Protein 8JZC (pdb70)

B-factor: mean 70.46, std 18.41, range [37.05, 133.83]

Solvent-accessible surface area: 8791 Å² total; per-residue (Å²): 1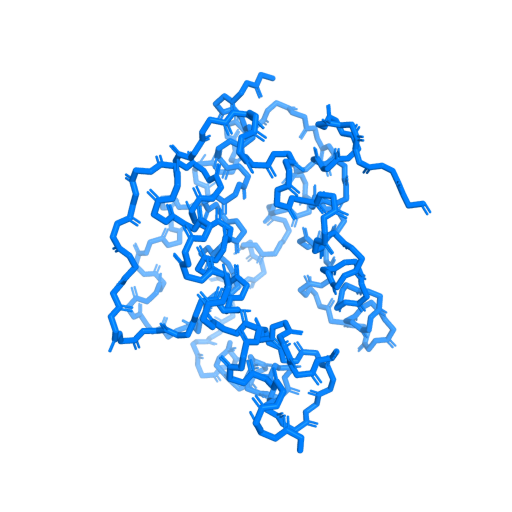00,67,125,31,35,78,30,4,5,81,7,0,10,40,0,0,33,96,0,50,137,142,20,28,128,50,9,83,106,10,24,93,36,0,111,74,6,122,47,103,71,6,60,43,19,0,28,41,3,0,72,83,18,52,151,23,50,32,158,68,19,46,116,89,19,84,70,24,11,29,147,77,96,55,10,13,4,28,2,9,101,99,169,136,181,74,56,29,110,60,33,110,55,1,75,59,72,5,88,69,19,60,63,98,25,62,106,157,44,75,13,0,38,0,6,49,0,0,69,18,4,5,122,15,76,68,75,60,3,41,53,0,0,73,78,15,5,50,56,1,29,75,12,5,91,106,0,64,94,77,66,16,50,9,10,58,0,3,83,0,0,48,50,3,0,63,113,36,64,18,85,139

Secondary structure (DSSP, 8-state):
-HHHHHHHHHHHHHHTS---HHHHTTHHHHHHHHHT---HHHHHHHHHHHHHHHTS-HHHHHHHHHHHS-TTSTT-SBGGG--HHHHHHHHHHHHHHHHHTT----TTS-TTBHHHHHHHHHHS-HHHHHHHHHHHHHHHHHHHHHHHHTT-TTHHHHHHHHHHHHHHT---

Sequence (172 aa):
NSEQQQTVFLCVSYLLSYPDEQWAESLPDCLDAIRSLDDETVRAPLLAVAEQLAITPARERMEQYVETFDFGKKTNLYLTYMEQRERGIELVALKARYEAAGFAVSDHELPDYLPLMLEWMAYADQEHTTALLADYAGHIREIGDRLAAAGSPYAQLFDALNHTFTQLGVTP

Foldseek 3Di:
DLLLLLLLLLL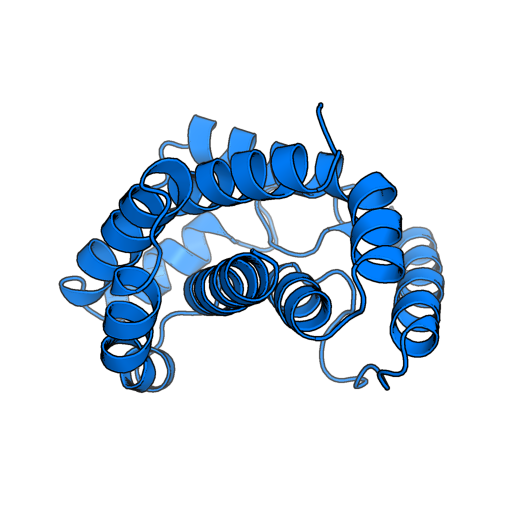LLLLLDQQAPVSVVCLVVSLVSLVPRDDCQQSVLSNVSSVVVNPDDRVVSNVVSCVLQPPPDLLNQQLLVCVVVVSVVVQVVLQVLLVVQPDHDDPPDGSRRNSNLSNSLSVGDLVSNLVVCLVCVVSLVVSLVVCVVVVHSSSSSSSSVQVSNVVSPHHD

Radius of gyration: 15.45 Å; Cα contacts (8 Å, |Δi|>4): 183; chains: 1; bounding box: 39×34×42 Å

Organism: Geobacillus stearothermophilus (NCBI:txid1422)

InterPro domains:
  IPR003765 Nitrate reductase chaperone, NarJ [PTHR43680] (1-171)
  IPR003765 Nitrate reductase chaperone, NarJ [TIGR00684] (14-165)
  IPR020945 DMSO/Nitrate reductase chaperone [PF02613] (40-162)
  IPR036411 TorD-like superfamily [SSF89155] (8-168)

Nearest PDB structures (foldseek):
  8jzc-assembly1_A  TM=1.006E+00  e=1.598E-25  Geobacillus stearothermophilus ATCC 7953
  8jzd-assembly2_C  TM=9.060E-01  e=3.626E-08  Escherichia coli K-12
  7vti-assembly1_A  TM=1.408E-01  e=5.976E+00  Planctomycetota bacterium

Structure (mmCIF, N/CA/C/O backbone):
data_8JZC
#
_entry.id   8JZC
#
_cell.length_a   78.514
_cell.length_b   78.514
_cell.length_c   88.055
_cell.angle_alpha   90.000
_cell.angle_beta   90.000
_cell.angle_gamma   120.000
#
_symmetry.space_group_name_H-M   'P 31 2 1'
#
loop_
_atom_site.group_PDB
_atom_site.id
_atom_site.type_symbol
_atom_site.label_atom_id
_atom_site.label_alt_id
_atom_site.label_comp_id
_atom_site.label_asym_id
_atom_site.label_entity_id
_atom_site.label_seq_id
_atom_site.pdbx_PDB_ins_code
_atom_site.Cartn_x
_atom_site.Cartn_y
_atom_site.Cartn_z
_atom_site.occupancy
_atom_site.B_iso_or_equiv
_atom_site.auth_seq_id
_atom_site.auth_comp_id
_atom_site.auth_asym_id
_atom_site.auth_atom_id
_atom_site.pdbx_PDB_model_num
ATOM 1 N N . ASN A 1 8 ? -4.28939 62.53865 107.30637 1.000 102.82792 2 ASN A N 1
ATOM 2 C CA . ASN A 1 8 ? -3.12310 61.70076 107.56199 1.000 102.72305 2 ASN A CA 1
ATOM 3 C C . ASN A 1 8 ? -2.79165 60.84241 106.34415 1.000 99.79105 2 ASN A C 1
ATOM 4 O O . ASN A 1 8 ? -3.58928 60.72826 105.41618 1.000 90.52136 2 ASN A O 1
ATOM 6 N N . SER A 1 9 ? -1.60150 60.23991 106.35812 1.000 101.88367 3 SER A N 1
ATOM 7 C CA . SER A 1 9 ? -1.21377 59.35400 105.26693 1.000 94.61018 3 SER A CA 1
ATOM 8 C C . SER A 1 9 ? -1.98845 58.04563 105.31217 1.000 88.39511 3 SER A C 1
ATOM 9 O O . SER A 1 9 ? -2.48956 57.58093 104.28233 1.000 87.73144 3 SER A O 1
ATOM 12 N N . GLU A 1 10 ? -2.09718 57.43254 106.49097 1.000 88.22538 4 GLU A N 1
ATOM 13 C CA . GLU A 1 10 ? -2.75320 56.13392 106.56324 1.000 83.58988 4 GLU A CA 1
ATOM 14 C C . GLU A 1 10 ? -4.22759 56.22784 106.19200 1.000 77.48859 4 GLU A C 1
ATOM 15 O O . GLU A 1 10 ? -4.79768 55.25054 105.69663 1.000 73.21857 4 GLU A O 1
ATOM 21 N N . GLN A 1 11 ? -4.85592 57.38786 106.39516 1.000 79.40243 5 GLN A N 1
ATOM 22 C CA . GLN A 1 11 ? -6.21210 57.57489 105.88955 1.000 77.27730 5 GLN A CA 1
ATOM 23 C C . GLN A 1 11 ? -6.23240 57.56519 104.36588 1.000 74.09774 5 GLN A C 1
ATOM 24 O O . GLN A 1 11 ? -7.14026 56.99249 103.75489 1.000 70.36042 5 GLN A O 1
ATOM 30 N N . GLN A 1 12 ? -5.23958 58.18527 103.73104 1.000 73.67857 6 GLN A N 1
ATOM 31 C CA . GLN A 1 12 ? -5.18129 58.14219 102.27541 1.000 70.85127 6 GLN A CA 1
ATOM 32 C C . GLN A 1 12 ? -4.95546 56.72036 101.77840 1.000 71.14431 6 GLN A C 1
ATOM 33 O O . GLN A 1 12 ? -5.63724 56.26998 100.85001 1.000 72.90702 6 GLN A O 1
ATOM 39 N N . GLN A 1 13 ? -4.03066 55.98564 102.40323 1.000 69.53458 7 GLN A N 1
ATOM 40 C CA . GLN A 1 13 ? -3.87596 54.57033 102.07916 1.000 66.21893 7 GLN A CA 1
ATOM 41 C C . GLN A 1 13 ? -5.21291 53.84450 102.14885 1.000 64.70329 7 GLN A C 1
ATOM 42 O O . GLN A 1 13 ? -5.55181 53.05748 101.25788 1.000 65.35162 7 GLN A O 1
ATOM 48 N N . THR A 1 14 ? -5.99980 54.12602 103.18612 1.000 64.54056 8 THR A N 1
ATOM 49 C CA . THR A 1 14 ? -7.30347 53.49134 103.33565 1.000 56.83524 8 THR A CA 1
ATOM 50 C C . THR A 1 14 ? -8.23051 53.84400 102.17968 1.000 56.25273 8 THR A C 1
ATOM 51 O O . THR A 1 14 ? -8.94027 52.97388 101.66331 1.000 55.64632 8 THR A O 1
ATOM 55 N N . VAL A 1 15 ? -8.24446 55.11245 101.76358 1.000 57.74172 9 VAL A N 1
ATOM 56 C CA . VAL A 1 15 ? -9.07111 55.50626 100.62486 1.000 55.24857 9 VAL A CA 1
ATOM 57 C C . VAL A 1 15 ? -8.65538 54.74619 99.37409 1.000 51.10125 9 VAL A C 1
ATOM 58 O O . VAL A 1 15 ? -9.49971 54.24290 98.62485 1.000 51.99633 9 VAL A O 1
ATOM 62 N N . PHE A 1 16 ? -7.34994 54.64060 99.13296 1.000 51.31490 10 PHE A N 1
ATOM 63 C CA . PHE A 1 16 ? -6.87516 53.96283 97.93149 1.000 49.75696 10 PHE A CA 1
ATOM 64 C C . PHE A 1 16 ? -7.26061 52.49111 97.93377 1.000 53.67684 10 PHE A C 1
ATOM 65 O O . PHE A 1 16 ? -7.73179 51.96807 96.91980 1.000 60.83011 10 PHE A O 1
ATOM 73 N N . LEU A 1 17 ? -7.07194 51.80805 99.06140 1.000 52.29643 11 LEU A N 1
ATOM 74 C CA . LEU A 1 17 ? -7.41264 50.39303 99.12822 1.000 49.53647 11 LEU A CA 1
ATOM 75 C C . LEU A 1 17 ? -8.90430 50.17493 98.92237 1.000 52.23790 11 LEU A C 1
ATOM 76 O O . LEU A 1 17 ? -9.31422 49.28078 98.17258 1.000 52.10179 11 LEU A O 1
ATOM 81 N N . CYS A 1 18 ? -9.73272 50.97988 99.58493 1.000 54.31671 12 CYS A N 1
ATOM 82 C CA . CYS A 1 18 ? -11.17260 50.75243 99.54180 1.000 50.89835 12 CYS A CA 1
ATOM 83 C C . CYS A 1 18 ? -11.75378 51.07592 98.17221 1.000 50.97256 12 CYS A C 1
ATOM 84 O O . CYS A 1 18 ? -12.62635 50.35374 97.67892 1.000 52.96079 12 CYS A O 1
ATOM 87 N N . VAL A 1 19 ? -11.30429 52.16767 97.55200 1.000 51.94080 13 VAL A N 1
ATOM 88 C CA . VAL A 1 19 ? -11.77063 52.48372 96.20783 1.000 52.64188 13 VAL A CA 1
ATOM 89 C C . VAL A 1 19 ? -11.29316 51.42398 95.22227 1.000 59.32506 13 VAL A C 1
ATOM 90 O O . VAL A 1 19 ? -12.07305 50.92836 94.39980 1.000 66.04580 13 VAL A O 1
ATOM 94 N N . SER A 1 20 ? -10.01250 51.04904 95.29993 1.000 55.79387 14 SER A N 1
ATOM 95 C CA . SER A 1 20 ? -9.48441 49.99201 94.44338 1.000 51.76123 14 SER A CA 1
ATOM 96 C C . SER A 1 20 ? -10.34623 48.73866 94.52182 1.000 53.61451 14 SER A C 1
ATOM 97 O O . SER A 1 20 ? -10.67159 48.12531 93.49946 1.000 53.52768 14 SER A O 1
ATOM 100 N N . TYR A 1 21 ? -10.74115 48.35768 95.74106 1.000 56.22512 15 TYR A N 1
ATOM 101 C CA . TYR A 1 21 ? -11.59522 47.18914 95.93042 1.000 53.71607 15 TYR A CA 1
ATOM 102 C C . TYR A 1 21 ? -13.00766 47.43891 95.40683 1.000 54.68172 15 TYR A C 1
ATOM 103 O O . TYR A 1 21 ? -13.62811 46.54169 94.82372 1.000 59.22772 15 TYR A O 1
ATOM 112 N N . LEU A 1 22 ? -13.54221 48.64383 95.60764 1.000 48.86661 16 LEU A N 1
ATOM 113 C CA . LEU A 1 22 ? -14.90924 48.90163 95.16448 1.000 49.23526 16 LEU A CA 1
ATOM 114 C C . LEU A 1 22 ? -15.01546 49.08862 93.65635 1.000 54.95783 16 LEU A C 1
ATOM 115 O O . LEU A 1 22 ? -16.12862 49.05354 93.11607 1.000 58.35773 16 LEU A O 1
ATOM 120 N N . LEU A 1 23 ? -13.89557 49.29248 92.96774 1.000 53.66237 17 LEU A N 1
ATOM 121 C CA . LEU A 1 23 ? -13.88957 49.34052 91.51301 1.000 50.71866 17 LEU A CA 1
ATOM 122 C C . LEU A 1 23 ? -13.62251 47.97784 90.88506 1.000 51.35411 17 LEU A C 1
ATOM 123 O O . LEU A 1 23 ? -13.55512 47.87524 89.65935 1.000 54.96963 17 LEU A O 1
ATOM 128 N N . SER A 1 24 ? -13.48052 46.93269 91.68624 1.000 49.75613 18 SER A N 1
ATOM 129 C CA . SER A 1 24 ? -13.22054 45.61040 91.14797 1.000 51.40131 18 SER A CA 1
ATOM 130 C C . SER A 1 24 ? -14.52998 44.89115 90.82388 1.000 53.66530 18 SER A C 1
ATOM 131 O O . SER A 1 24 ? -15.60216 45.22166 91.34164 1.000 53.40993 18 SER A O 1
ATOM 134 N N . TYR A 1 25 ? -14.42831 43.91440 89.93238 1.000 54.51644 19 TYR A N 1
ATOM 135 C CA . TYR A 1 25 ? -15.56256 43.09075 89.53813 1.000 52.26801 19 TYR A CA 1
ATOM 136 C C . TYR A 1 25 ? -16.25586 42.51190 90.77153 1.000 52.67304 19 TYR A C 1
ATOM 137 O O . TYR A 1 25 ? -15.61376 41.79524 91.55355 1.000 55.13863 19 TYR A O 1
ATOM 146 N N . PRO A 1 26 ? -17.53819 42.79182 90.98371 1.000 48.27622 20 PRO A N 1
ATOM 147 C CA . PRO A 1 26 ? -18.19252 42.46670 92.26740 1.000 47.33509 20 PRO A CA 1
ATOM 148 C C . PRO A 1 26 ? -18.87134 41.09809 92.30654 1.000 51.55933 20 PRO A C 1
ATOM 149 O O . PRO A 1 26 ? -20.06186 40.97840 92.63470 1.000 53.50559 20 PRO A O 1
ATOM 153 N N . ASP A 1 27 ? -18.10830 40.03865 92.03126 1.000 50.91187 21 ASP A N 1
ATOM 154 C CA . ASP A 1 27 ? -18.67453 38.69635 92.07244 1.000 54.70187 21 ASP A CA 1
ATOM 155 C C . ASP A 1 27 ? -18.86089 38.25247 93.52821 1.000 54.42993 21 ASP A C 1
ATOM 156 O O . ASP A 1 27 ? -18.78617 39.05734 94.45776 1.000 52.91154 21 ASP A O 1
ATOM 161 N N . GLU A 1 28 ? -19.12499 36.95896 93.73904 1.000 59.78005 22 GLU A N 1
ATOM 162 C CA . GLU A 1 28 ? -19.39374 36.46699 95.08680 1.000 59.78937 22 GLU A CA 1
ATOM 163 C C . GLU A 1 28 ? -18.12893 36.46000 95.93311 1.000 60.80692 22 GLU A C 1
ATOM 164 O O . GLU A 1 28 ? -18.16496 36.82657 97.11282 1.000 60.91706 22 GLU A O 1
ATOM 170 N N . GLN A 1 29 ? -16.99942 36.04161 95.35161 1.000 60.74847 23 GLN A N 1
ATOM 171 C CA . GLN A 1 29 ? -15.74226 36.06196 96.09325 1.000 55.29452 23 GLN A CA 1
ATOM 172 C C . GLN A 1 29 ? -15.36709 37.47663 96.52059 1.000 56.06056 23 GLN A C 1
ATOM 173 O O . GLN A 1 29 ? -14.81922 37.67323 97.60920 1.000 63.95526 23 GLN A O 1
ATOM 179 N N . TRP A 1 30 ? -15.65877 38.46646 95.68033 1.000 54.32410 24 TRP A N 1
ATOM 180 C CA . TRP A 1 30 ? -15.42677 39.86012 96.03840 1.000 49.51978 24 TRP A CA 1
ATOM 181 C C . TRP A 1 30 ? -16.23114 40.24765 97.27292 1.000 51.99107 24 TRP A C 1
ATOM 182 O O . TRP A 1 30 ? -15.72176 40.92769 98.17620 1.000 54.88346 24 TRP A O 1
ATOM 193 N N . ALA A 1 31 ? -17.48666 39.79751 97.34025 1.000 49.95837 25 ALA A N 1
ATOM 194 C CA . ALA A 1 31 ? -18.38147 40.18494 98.42642 1.000 47.38822 25 ALA A CA 1
ATOM 195 C C . ALA A 1 31 ? -17.92084 39.67081 99.78244 1.000 48.83838 25 ALA A C 1
ATOM 196 O O . ALA A 1 31 ? -18.36843 40.18584 100.81621 1.000 50.59299 25 ALA A O 1
ATOM 198 N N . GLU A 1 32 ? -17.04007 38.67000 99.80477 1.000 50.30913 26 GLU A N 1
ATOM 199 C CA . GLU A 1 32 ? -16.54670 38.15511 101.07434 1.000 52.01907 26 GLU A CA 1
ATOM 200 C C . GLU A 1 32 ? -15.75000 39.19902 101.83979 1.000 49.94410 26 GLU A C 1
ATOM 201 O O . GLU A 1 32 ? -15.61304 39.08731 103.06341 1.000 54.74049 26 GLU A O 1
ATOM 207 N N . SER A 1 33 ? -15.22251 40.20299 101.14777 1.000 42.37748 27 SER A N 1
ATOM 208 C CA . SER A 1 33 ? -14.45362 41.26569 101.76799 1.000 40.28006 27 SER A CA 1
ATOM 209 C C . SER A 1 33 ? -15.26273 42.53022 101.99047 1.000 40.95192 27 SER A C 1
ATOM 210 O O . SER A 1 33 ? -14.72448 43.50243 102.52459 1.000 43.63362 27 SER A O 1
ATOM 213 N N . LEU A 1 34 ? -16.53077 42.54727 101.58754 1.000 44.28767 28 LEU A N 1
ATOM 214 C CA . LEU A 1 34 ? -17.33723 43.75100 101.76991 1.000 46.13837 28 LEU A CA 1
ATOM 215 C C . LEU A 1 34 ? -17.58237 44.08796 103.23737 1.000 51.91519 28 LEU A C 1
ATOM 216 O O . LEU A 1 34 ? -17.52330 45.28418 103.57887 1.000 57.33436 28 LEU A O 1
ATOM 221 N N . PRO A 1 35 ? -17.85400 43.13722 104.14203 1.000 51.03266 29 PRO A N 1
ATOM 222 C CA . PRO A 1 35 ? -17.91515 43.51824 105.56391 1.000 49.34810 29 PRO A CA 1
ATOM 223 C C . PRO A 1 35 ? -16.64219 44.19099 106.04442 1.000 48.01765 29 PRO A C 1
ATOM 224 O O . PRO A 1 35 ? -16.71424 45.25963 106.66261 1.000 49.01811 29 PRO A O 1
ATOM 228 N N . ASP A 1 36 ? -15.47118 43.60412 105.76423 1.000 46.94072 30 ASP A N 1
ATOM 229 C CA . ASP A 1 36 ? -14.21577 44.23820 106.15913 1.000 45.02713 30 ASP A CA 1
ATOM 230 C C . ASP A 1 36 ? -14.07247 45.60866 105.51313 1.000 48.98481 30 ASP A C 1
ATOM 231 O O . ASP A 1 36 ? -13.61248 46.56216 106.15399 1.000 57.62148 30 ASP A O 1
ATOM 236 N N . CYS A 1 37 ? -14.46841 45.73020 104.24583 1.000 42.57599 31 CYS A N 1
ATOM 237 C CA . CYS A 1 37 ? -14.38565 47.02181 103.57939 1.000 42.83552 31 CYS A CA 1
ATOM 238 C C . CYS A 1 37 ? -15.31763 48.03353 104.22872 1.000 47.24408 31 CYS A C 1
ATOM 239 O O . CYS A 1 37 ? -14.96018 49.20684 104.37981 1.000 54.50965 31 CYS A O 1
ATOM 242 N N . LEU A 1 38 ? -16.52041 47.60129 104.61421 1.000 47.54818 32 LEU A N 1
ATOM 243 C CA . LEU A 1 38 ? -17.45261 48.51321 105.27138 1.000 50.60974 32 LEU A CA 1
ATOM 244 C C . LEU A 1 38 ? -16.89845 49.00689 106.60678 1.000 55.23616 32 LEU A C 1
ATOM 245 O O . LEU A 1 38 ? -17.09040 50.17256 106.97508 1.000 64.65500 32 LEU A O 1
ATOM 250 N N . ASP A 1 39 ? -16.20917 48.14034 107.35173 1.000 47.37866 33 ASP A N 1
ATOM 251 C CA . ASP A 1 39 ? -15.57388 48.59506 108.58555 1.000 46.66262 33 ASP A CA 1
ATOM 252 C C . ASP A 1 39 ? -14.43338 49.55806 108.28509 1.000 52.84487 33 ASP A C 1
ATOM 253 O O . ASP A 1 39 ? -14.30740 50.60955 108.92486 1.000 56.93278 33 ASP A O 1
ATOM 258 N N . ALA A 1 40 ? -13.59834 49.21810 107.30042 1.000 52.54880 34 ALA A N 1
ATOM 259 C CA . ALA A 1 40 ? -12.46332 50.06915 106.96779 1.000 54.04578 34 ALA A CA 1
ATOM 260 C C . ALA A 1 40 ? -12.92211 51.47512 106.62117 1.000 57.29368 34 ALA A C 1
ATOM 261 O O . ALA A 1 40 ? -12.33645 52.46099 107.08850 1.000 61.71189 34 ALA A O 1
ATOM 263 N N . ILE A 1 41 ? -13.97753 51.58126 105.80901 1.000 53.91179 35 ILE A N 1
ATOM 264 C CA . ILE A 1 41 ? -14.51795 52.88109 105.42360 1.000 52.33920 35 ILE A CA 1
ATOM 265 C C . ILE A 1 41 ? -14.95005 53.66443 106.65452 1.000 56.76572 35 ILE A C 1
ATOM 266 O O . ILE A 1 41 ? -14.68270 54.86424 106.77677 1.000 61.73261 35 ILE A O 1
ATOM 271 N N . ARG A 1 42 ? -15.61189 52.98938 107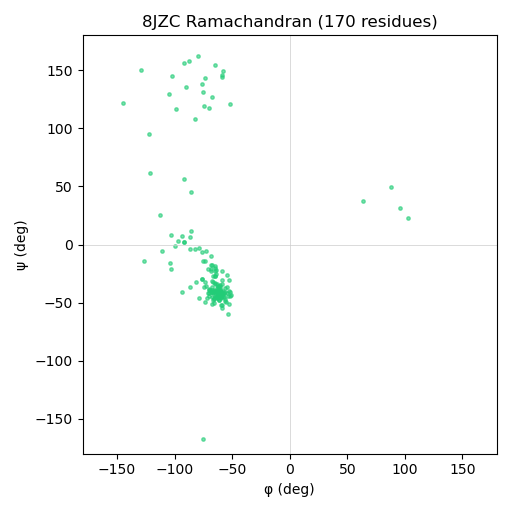.59509 1.000 58.08462 36 ARG A N 1
ATOM 272 C CA . ARG A 1 42 ? -16.16960 53.67900 108.75171 1.000 60.94897 36 ARG A CA 1
ATOM 273 C C . ARG A 1 42 ? -15.10227 54.21499 109.69029 1.000 58.47186 36 ARG A C 1
ATOM 274 O O . ARG A 1 42 ? -15.43172 54.99620 110.58721 1.000 60.46175 36 ARG A O 1
ATOM 282 N N . SER A 1 43 ? -13.84098 53.84337 109.49810 1.000 55.88263 37 SER A N 1
ATOM 283 C CA . SER A 1 43 ? -12.75887 54.41727 110.28456 1.000 58.25490 37 SER A CA 1
ATOM 284 C C . SER A 1 43 ? -12.22775 55.71462 109.69671 1.000 63.19962 37 SER A C 1
ATOM 285 O O . SER A 1 43 ? -11.34212 56.33026 110.29443 1.000 66.55989 37 SER A O 1
ATOM 288 N N . LEU A 1 44 ? -12.72502 56.13823 108.53976 1.000 65.00372 38 LEU A N 1
ATOM 289 C CA . LEU A 1 44 ? -12.26359 57.38755 107.95087 1.000 66.32463 38 LEU A CA 1
ATOM 290 C C . LEU A 1 44 ? -12.86064 58.57505 108.69553 1.000 77.08213 38 LEU A C 1
ATOM 291 O O . LEU A 1 44 ? -14.06998 58.62655 108.94341 1.000 80.81610 38 LEU A O 1
ATOM 296 N N . ASP A 1 45 ? -12.00765 59.53331 109.05360 1.000 79.04539 39 ASP A N 1
ATOM 297 C CA . ASP A 1 45 ? -12.47583 60.71180 109.77168 1.000 85.47176 39 ASP A CA 1
ATOM 298 C C . ASP A 1 45 ? -13.13294 61.71043 108.83016 1.000 83.77518 39 ASP A C 1
ATOM 299 O O . ASP A 1 45 ? -14.20560 62.24421 109.12902 1.000 86.05813 39 ASP A O 1
ATOM 304 N N . ASP A 1 46 ? -12.50155 61.97568 107.69189 1.000 82.66321 40 ASP A N 1
ATOM 305 C CA . ASP A 1 46 ? -12.98413 63.00607 106.78368 1.000 84.78857 40 ASP A CA 1
ATOM 306 C C . ASP A 1 46 ? -14.27977 62.55199 106.12449 1.000 80.56035 40 ASP A C 1
ATOM 307 O O . ASP A 1 46 ? -14.30146 61.55931 105.38824 1.000 79.19346 40 ASP A O 1
ATOM 312 N N . GLU A 1 47 ? -15.36133 63.28480 106.38594 1.000 82.93008 41 GLU A N 1
ATOM 313 C CA . GLU A 1 47 ? -16.65053 62.94406 105.79989 1.000 82.90272 41 GLU A CA 1
ATOM 314 C C . GLU A 1 47 ? -16.65150 63.08746 104.28480 1.000 80.98296 41 GLU A C 1
ATOM 315 O O . GLU A 1 47 ? -17.41171 62.38378 103.61117 1.000 77.02199 41 GLU A O 1
ATOM 321 N N . THR A 1 48 ? -15.80512 63.96777 103.73981 1.000 84.40754 42 THR A N 1
ATOM 322 C CA . THR A 1 48 ? -15.79057 64.21482 102.30045 1.000 82.24203 42 THR A CA 1
ATOM 323 C C . THR A 1 48 ? -15.46337 62.95587 101.51101 1.000 74.62017 42 THR A C 1
ATOM 324 O O . THR A 1 48 ? -15.98578 62.76464 100.40870 1.000 74.92641 42 THR A O 1
ATOM 328 N N . VAL A 1 49 ? -14.60802 62.09136 102.04954 1.000 70.39854 43 VAL A N 1
ATOM 329 C CA . VAL A 1 49 ? -14.30014 60.82622 101.39109 1.000 64.68583 43 VAL A CA 1
ATOM 330 C C . VAL A 1 49 ? -15.01329 59.65329 102.04902 1.000 69.85099 43 VAL A C 1
ATOM 331 O O . VAL A 1 49 ? -15.18134 58.60391 101.40155 1.000 71.91615 43 VAL A O 1
ATOM 335 N N . ARG A 1 50 ? -15.44112 59.78524 103.30454 1.000 69.51655 44 ARG A N 1
ATOM 336 C CA . ARG A 1 50 ? -16.08450 58.67535 103.99015 1.000 61.23208 44 ARG A CA 1
ATOM 337 C C . ARG A 1 50 ? -17.49755 58.44896 103.46927 1.000 58.28315 44 ARG A C 1
ATOM 338 O O . ARG A 1 50 ? -17.86748 57.31631 103.13896 1.000 52.93403 44 ARG A O 1
ATOM 346 N N . ALA A 1 51 ? -18.29427 59.51579 103.38312 1.000 60.78344 45 ALA A N 1
ATOM 347 C CA . ALA A 1 51 ? -19.68219 59.38204 102.95355 1.000 58.88373 45 ALA A CA 1
ATOM 348 C C . ALA A 1 51 ? -19.82377 58.76940 101.56907 1.000 63.20901 45 ALA A C 1
ATOM 349 O O . ALA A 1 51 ? -20.57121 57.78611 101.43242 1.000 66.79381 45 ALA A O 1
ATOM 351 N N . PRO A 1 52 ? -19.15178 59.26293 100.51574 1.000 67.36055 46 PRO A N 1
ATOM 352 C CA . PRO A 1 52 ? -19.36180 58.64093 99.19481 1.000 65.56888 46 PRO A CA 1
ATOM 353 C C . PRO A 1 52 ? -18.86241 57.20961 99.12468 1.000 65.71385 46 PRO A C 1
ATOM 354 O O . PRO A 1 52 ? -19.51726 56.36365 98.50481 1.000 68.20100 46 PRO A O 1
ATOM 358 N N . LEU A 1 53 ? -17.71609 56.90860 99.73792 1.000 61.38942 47 LEU A N 1
ATOM 359 C CA . LEU A 1 53 ? -17.27759 55.51924 99.82962 1.000 57.32854 47 LEU A CA 1
ATOM 360 C C . LEU A 1 53 ? -18.31841 54.66474 100.53950 1.000 56.42923 47 LEU A C 1
ATOM 361 O O . LEU A 1 53 ? -18.60945 53.54181 100.11357 1.000 54.19581 47 LEU A O 1
ATOM 366 N N . LEU A 1 54 ? -18.89675 55.18400 101.62322 1.000 58.85495 48 LEU A N 1
ATOM 367 C CA . LEU A 1 54 ? -19.88615 54.41010 102.36361 1.000 57.91716 48 LEU A CA 1
ATOM 368 C C . LEU A 1 54 ? -21.15410 54.21262 101.54186 1.000 58.45492 48 LEU A C 1
ATOM 369 O O . LEU A 1 54 ? -21.73852 53.12382 101.54373 1.000 60.84390 48 LEU A O 1
ATOM 374 N N . ALA A 1 55 ? -21.59337 55.25237 100.83113 1.000 54.48998 49 ALA A N 1
ATOM 375 C CA . ALA A 1 55 ? -22.79794 55.12891 100.01987 1.000 52.72283 49 ALA A CA 1
ATOM 376 C C . ALA A 1 55 ? -22.66010 54.01281 98.99553 1.000 56.44566 49 ALA A C 1
ATOM 377 O O . ALA A 1 55 ? -23.58303 53.21139 98.81395 1.000 64.48100 49 ALA A O 1
ATOM 379 N N . VAL A 1 56 ? -21.50925 53.93603 98.32522 1.000 53.51554 50 VAL A N 1
ATOM 380 C CA . VAL A 1 56 ? -21.31944 52.92940 97.28389 1.000 50.20218 50 VAL A CA 1
ATOM 381 C C . VAL A 1 56 ? -21.28321 51.53226 97.89100 1.000 53.92882 50 VAL A C 1
ATOM 382 O O . VAL A 1 56 ? -22.00528 50.62758 97.45296 1.000 55.88980 50 VAL A O 1
ATOM 386 N N . ALA A 1 57 ? -20.44036 51.33619 98.90907 1.000 51.86935 51 ALA A N 1
ATOM 387 C CA . ALA A 1 57 ? -20.32308 50.02349 99.53435 1.000 47.67354 51 ALA A CA 1
ATOM 388 C C . ALA A 1 57 ? -21.66423 49.53905 100.06820 1.000 46.67795 51 ALA A C 1
ATOM 389 O O . ALA A 1 57 ? -22.00313 48.35720 99.93420 1.000 46.22263 51 ALA A O 1
ATOM 391 N N . GLU A 1 58 ? -22.44998 50.43850 100.65982 1.000 47.70974 52 GLU A N 1
ATOM 392 C CA . GLU A 1 58 ? -23.70601 50.01189 101.26495 1.000 52.13111 52 GLU A CA 1
ATOM 393 C C . GLU A 1 58 ? -24.74672 49.67455 100.21341 1.000 56.30331 52 GLU A C 1
ATOM 394 O O . GLU A 1 58 ? -25.53813 48.74579 100.40713 1.000 57.27201 52 GLU A O 1
ATOM 400 N N . GLN A 1 59 ? -24.76141 50.41716 99.10324 1.000 56.75591 53 GLN A N 1
ATOM 401 C CA . GLN A 1 59 ? -25.65291 50.08996 97.99850 1.000 54.76653 53 GLN A CA 1
ATOM 402 C C . GLN A 1 59 ? -25.31810 48.72231 97.42532 1.000 52.63746 53 GLN A C 1
ATOM 403 O O . GLN A 1 59 ? -26.21583 47.91212 97.17123 1.000 56.21026 53 GLN A O 1
ATOM 409 N N . LEU A 1 60 ? -24.02856 48.43601 97.24507 1.000 48.55094 54 LEU A N 1
ATOM 410 C CA . LEU A 1 60 ? -23.63808 47.14308 96.70204 1.000 45.94327 54 LEU A CA 1
ATOM 411 C C . LEU A 1 60 ? -24.00947 46.01077 97.65298 1.000 48.09249 54 LEU A C 1
ATOM 412 O O . LEU A 1 60 ? -24.38810 44.92273 97.20443 1.000 53.54879 54 LEU A O 1
ATOM 417 N N . ALA A 1 61 ? -23.94917 46.25531 98.96355 1.000 45.23263 55 ALA A N 1
ATOM 418 C CA . ALA A 1 61 ? -24.22207 45.19450 99.92795 1.000 46.31079 55 ALA A CA 1
ATOM 419 C C . ALA A 1 61 ? -25.66670 44.70284 99.86710 1.000 48.46138 55 ALA A C 1
ATOM 420 O O . ALA A 1 61 ? -25.94748 43.57876 100.29645 1.000 51.40442 55 ALA A O 1
ATOM 422 N N . ILE A 1 62 ? -26.59909 45.51276 99.36366 1.000 48.62605 56 ILE A N 1
ATOM 423 C CA . ILE A 1 62 ? -27.99282 45.08645 99.26850 1.000 50.07565 56 ILE A CA 1
ATOM 424 C C . ILE A 1 62 ? -28.37436 44.69414 97.84684 1.000 51.31634 56 ILE A C 1
ATOM 425 O O . ILE A 1 62 ? -29.54879 44.43788 97.57511 1.000 57.18990 56 ILE A O 1
ATOM 430 N N . THR A 1 63 ? -27.40710 44.61875 96.94086 1.000 47.78476 57 THR A N 1
ATOM 431 C CA . THR A 1 63 ? -27.65793 44.34267 95.53983 1.000 49.65142 57 THR A CA 1
ATOM 432 C C . THR A 1 63 ? -27.26621 42.90983 95.21245 1.000 47.94372 57 THR A C 1
ATOM 433 O O . THR A 1 63 ? -26.15072 42.49374 95.55106 1.000 44.05273 57 THR A O 1
ATOM 437 N N . PRO A 1 64 ? -28.13742 42.12775 94.57487 1.000 44.57226 58 PRO A N 1
ATOM 438 C CA . PRO A 1 64 ? -27.77534 40.74403 94.23985 1.000 45.55950 58 PRO A CA 1
ATOM 439 C C . PRO A 1 64 ? -26.53984 40.69919 93.35604 1.000 61.59409 58 PRO A C 1
ATOM 440 O O . PRO A 1 64 ? -26.32035 41.57584 92.51652 1.000 63.24888 58 PRO A O 1
ATOM 444 N N . ALA A 1 65 ? -25.73042 39.65503 93.55190 1.000 58.09364 59 ALA A N 1
ATOM 445 C CA . ALA A 1 65 ? -24.47775 39.52632 92.81094 1.000 52.89690 59 ALA A CA 1
ATOM 446 C C . ALA A 1 65 ? -24.70679 39.62103 91.30814 1.000 59.34025 59 ALA A C 1
ATOM 447 O O . ALA A 1 65 ? -23.96612 40.31122 90.60025 1.000 64.51245 59 ALA A O 1
ATOM 449 N N . ARG A 1 66 ? -25.74278 38.94446 90.80553 1.000 56.62856 60 ARG A N 1
ATOM 450 C CA . ARG A 1 66 ? -26.02106 38.98510 89.37565 1.000 56.99059 60 ARG A CA 1
ATOM 451 C C . ARG A 1 66 ? -26.21055 40.41703 88.88580 1.000 58.42780 60 ARG A C 1
ATOM 452 O O . ARG A 1 66 ? -25.75861 40.76799 87.79161 1.000 64.19078 60 ARG A O 1
ATOM 460 N N . GLU A 1 67 ? -26.83998 41.27176 89.69206 1.000 56.25706 61 GLU A N 1
ATOM 461 C CA . GLU A 1 67 ? -27.05024 42.65004 89.25993 1.000 56.20405 61 GLU A CA 1
ATOM 462 C C . GLU A 1 67 ? -25.81841 43.51740 89.46755 1.000 52.41996 61 GLU A C 1
ATOM 463 O O . GLU A 1 67 ? -25.58841 44.44412 88.68717 1.000 56.45408 61 GLU A O 1
ATOM 469 N N . ARG A 1 68 ? -25.02428 43.25467 90.50508 1.000 48.14840 62 ARG A N 1
ATOM 470 C CA . ARG A 1 68 ? -23.76369 43.97446 90.64925 1.000 48.02747 62 ARG A CA 1
ATOM 471 C C . ARG A 1 68 ? -22.85972 43.71982 89.45422 1.000 55.10862 62 ARG A C 1
ATOM 472 O O . ARG A 1 68 ? -22.23101 44.64342 88.92597 1.000 57.79922 62 ARG A O 1
ATOM 480 N N . MET A 1 69 ? -22.80284 42.47022 89.00301 1.000 58.19692 63 MET A N 1
ATOM 481 C CA . MET A 1 69 ? -21.92524 42.11902 87.90029 1.000 62.63328 63 MET A CA 1
ATOM 482 C C . MET A 1 69 ? -22.47632 42.62167 86.57267 1.000 70.06385 63 MET A C 1
ATOM 483 O O . MET A 1 69 ? -21.71184 43.05601 85.70449 1.000 72.73481 63 MET A O 1
ATOM 488 N N . GLU A 1 70 ? -23.79854 42.57972 86.40124 1.000 73.60388 64 GLU A N 1
ATOM 489 C CA . GLU A 1 70 ? -24.42100 43.14168 85.20676 1.000 74.29114 64 GLU A CA 1
ATOM 490 C C . GLU A 1 70 ? -24.09614 44.62041 85.07462 1.000 70.46582 64 GLU A C 1
ATOM 491 O O . GLU A 1 70 ? -23.58502 45.07177 84.04467 1.000 73.09300 64 GLU A O 1
ATOM 497 N N . GLN A 1 71 ? -24.39728 45.39545 86.11725 1.000 64.04241 65 GLN A N 1
ATOM 498 C CA . GLN A 1 71 ? -24.18488 46.83324 86.03619 1.000 64.22486 65 GLN A CA 1
ATOM 499 C C . GLN A 1 71 ? -22.70667 47.15354 85.89228 1.000 62.43061 65 GLN A C 1
ATOM 500 O O . GLN A 1 71 ? -22.33954 48.12161 85.21819 1.000 67.23317 65 GLN A O 1
ATOM 506 N N . TYR A 1 72 ? -21.84187 46.34444 86.50823 1.000 58.29137 66 TYR A N 1
ATOM 507 C CA . TYR A 1 72 ? -20.40521 46.56430 86.38096 1.000 58.27997 66 TYR A CA 1
ATOM 508 C C . TYR A 1 72 ? -19.96353 46.45162 84.92698 1.000 67.31910 66 TYR A C 1
ATOM 509 O O . TYR A 1 72 ? -19.24655 47.31795 84.41421 1.000 71.95970 66 TYR A O 1
ATOM 518 N N . VAL A 1 73 ? -20.39808 45.39021 84.24355 1.000 68.55321 67 VAL A N 1
ATOM 519 C CA . VAL A 1 73 ? -20.00146 45.16921 82.85550 1.000 70.99057 67 VAL A CA 1
ATOM 520 C C . VAL A 1 73 ? -20.59057 46.23959 81.94582 1.000 75.44150 67 VAL A C 1
ATOM 521 O O . VAL A 1 73 ? -19.91873 46.74171 81.03771 1.000 78.53175 67 VAL A O 1
ATOM 525 N N . GLU A 1 74 ? -21.85295 46.60345 82.16618 1.000 75.14743 68 GLU A N 1
ATOM 526 C CA . GLU A 1 74 ? -22.47677 47.63497 81.34888 1.000 78.28128 68 GLU A CA 1
ATOM 527 C C . GLU A 1 74 ? -21.98055 49.03666 81.68221 1.000 84.03620 68 GLU A C 1
ATOM 528 O O . GLU A 1 74 ? -22.22358 49.96174 80.90174 1.000 94.72995 68 GLU A O 1
ATOM 530 N N . THR A 1 75 ? -21.29970 49.22090 82.81166 1.000 79.66673 69 THR A N 1
ATOM 531 C CA . THR A 1 75 ? -20.71998 50.51395 83.15408 1.000 80.46808 69 THR A CA 1
ATOM 532 C C . THR A 1 75 ? -19.27078 50.64846 82.71915 1.000 76.43317 69 THR A C 1
ATOM 533 O O . THR A 1 75 ? -18.87678 51.70907 82.22199 1.000 77.68967 69 THR A O 1
ATOM 537 N N . PHE A 1 76 ? -18.48112 49.58970 82.87987 1.000 74.92162 70 PHE A N 1
ATOM 538 C CA . PHE A 1 76 ? -17.04190 49.62682 82.67094 1.000 70.19489 70 PHE A CA 1
ATOM 539 C C . PHE A 1 76 ? -16.61945 48.79230 81.46831 1.000 73.81983 70 PHE A C 1
ATOM 540 O O . PHE A 1 76 ? -15.48309 48.32214 81.40558 1.000 73.43919 70 PHE A O 1
ATOM 548 N N . ASP A 1 77 ? -17.52470 48.59854 80.51153 1.000 82.48379 71 ASP A N 1
ATOM 549 C CA . ASP A 1 77 ? -17.21693 47.77442 79.35052 1.000 87.42298 71 ASP A CA 1
ATOM 550 C C . ASP A 1 77 ? -16.01340 48.33107 78.60393 1.000 88.79939 71 ASP A C 1
ATOM 551 O O . ASP A 1 77 ? -15.81562 49.54712 78.52113 1.000 85.64762 71 ASP A O 1
ATOM 553 N N . PHE A 1 78 ? -15.19860 47.41959 78.06872 1.000 94.99961 72 PHE A N 1
ATOM 554 C CA . PHE A 1 78 ? -14.03448 47.82293 77.28837 1.000 99.01423 72 PHE A CA 1
ATOM 555 C C . PHE A 1 78 ? -14.41846 48.75748 76.14675 1.000 102.78256 72 PHE A C 1
ATOM 556 O O . PHE A 1 78 ? -13.60139 49.57671 75.71249 1.000 102.80904 72 PHE A O 1
ATOM 564 N N . GLY A 1 79 ? -15.65927 48.66455 75.66058 1.000 104.88517 73 GLY A N 1
ATOM 565 C CA . GLY A 1 79 ? -16.09653 49.54279 74.59115 1.000 105.37989 73 GLY A CA 1
ATOM 566 C C . GLY A 1 79 ? -16.40252 50.95995 75.02750 1.000 102.61342 73 GLY A C 1
ATOM 567 O O . GLY A 1 79 ? -16.25227 51.89335 74.23454 1.000 103.76917 73 GLY A O 1
ATOM 568 N N . LYS A 1 80 ? -16.83776 51.15103 76.27183 1.000 101.32075 74 LYS A N 1
ATOM 569 C CA . LYS A 1 80 ? -17.18377 52.48769 76.73204 1.000 95.91176 74 LYS A CA 1
ATOM 570 C C . LYS A 1 80 ? -15.92918 53.27246 77.10311 1.000 89.31381 74 LYS A C 1
ATOM 571 O O . LYS A 1 80 ? -14.85259 52.71371 77.32111 1.000 87.47354 74 LYS A O 1
ATOM 577 N N . LYS A 1 81 ? -16.08243 54.59063 77.17726 1.000 86.41244 75 LYS A N 1
ATOM 578 C CA . LYS A 1 81 ? -14.97413 55.45296 77.56970 1.000 85.55957 75 LYS A CA 1
ATOM 579 C C . LYS A 1 81 ? -14.70619 55.42154 79.06679 1.000 87.47490 75 LYS A C 1
ATOM 580 O O . LYS A 1 81 ? -13.72692 56.02452 79.52154 1.000 88.42864 75 LYS A O 1
ATOM 582 N N . THR A 1 82 ? -15.54792 54.74514 79.83789 1.000 83.99763 76 THR A N 1
ATOM 583 C CA . THR A 1 82 ? -15.38066 54.65120 81.27638 1.000 77.79300 76 THR A CA 1
ATOM 584 C C . THR A 1 82 ? -14.60490 53.41816 81.70244 1.000 74.36695 76 THR A C 1
ATOM 585 O O . THR A 1 82 ? -14.52150 53.14950 82.90548 1.000 75.81449 76 THR A O 1
ATOM 589 N N . ASN A 1 83 ? -14.05298 52.66218 80.75757 1.000 69.58027 77 ASN A N 1
ATOM 590 C CA . ASN A 1 83 ? -13.25229 51.50371 81.11725 1.000 70.90995 77 ASN A CA 1
ATOM 591 C C . ASN A 1 83 ? -12.09367 51.92675 82.01633 1.000 68.24448 77 ASN A C 1
ATOM 592 O O . ASN A 1 83 ? -11.57695 53.04321 81.91990 1.000 67.68196 77 ASN A O 1
ATOM 597 N N . LEU A 1 84 ? -11.68969 51.01982 82.90356 1.000 65.59348 78 LEU A N 1
ATOM 598 C CA . LEU A 1 84 ? -10.74609 51.35631 83.96304 1.000 60.58173 78 LEU A CA 1
ATOM 599 C C . LEU A 1 84 ? -9.28266 51.24493 83.53221 1.000 59.95625 78 LEU A C 1
ATOM 600 O O . LEU A 1 84 ? -8.39251 51.29991 84.39014 1.000 61.67116 78 LEU A O 1
ATOM 605 N N . TYR A 1 85 ? -9.01003 51.10375 82.23997 1.000 55.36737 79 TYR A N 1
ATOM 606 C CA . TYR A 1 85 ? -7.64601 51.10073 81.72035 1.000 58.59826 79 TYR A CA 1
ATOM 607 C C . TYR A 1 85 ? -7.31947 52.48281 81.16525 1.000 59.58594 79 TYR A C 1
ATOM 608 O O . TYR A 1 85 ? -7.95436 52.93986 80.20846 1.000 54.68378 79 TYR A O 1
ATOM 617 N N . LEU A 1 86 ? -6.32892 53.14356 81.77346 1.000 62.60723 80 LEU A N 1
ATOM 618 C CA . LEU A 1 86 ? -6.10817 54.56094 81.50889 1.000 60.78718 80 LEU A CA 1
ATOM 619 C C . LEU A 1 86 ? -5.43566 54.80452 80.15677 1.000 65.17326 80 LEU A C 1
ATOM 620 O O . LEU A 1 86 ? -5.65742 55.85698 79.54660 1.000 68.17743 80 LEU A O 1
ATOM 625 N N . THR A 1 87 ? -4.61747 53.86499 79.66400 1.000 62.51075 81 THR A N 1
ATOM 626 C CA . THR A 1 87 ? -3.97529 54.12829 78.37697 1.000 62.52627 81 THR A CA 1
ATOM 627 C C . THR A 1 87 ? -4.93201 54.04529 77.20414 1.000 67.18326 81 THR A C 1
ATOM 628 O O . THR A 1 87 ? -4.51359 54.33632 76.08276 1.000 69.99590 81 THR A O 1
ATOM 632 N N . TYR A 1 88 ? -6.18074 53.64207 77.39630 1.000 73.44993 82 TYR A N 1
ATOM 633 C CA . TYR A 1 88 ? -7.10273 53.68742 76.27119 1.000 80.88441 82 TYR A CA 1
ATOM 634 C C . TYR A 1 88 ? -7.62853 55.09258 76.00321 1.000 87.41694 82 TYR A C 1
ATOM 635 O O . TYR A 1 88 ? -8.35779 55.28785 75.02248 1.000 91.03441 82 TYR A O 1
ATOM 644 N N . MET A 1 89 ? -7.24790 56.07055 76.82562 1.000 88.40493 83 MET A N 1
ATOM 645 C CA . MET A 1 89 ? -7.61226 57.46819 76.61393 1.000 88.60905 83 MET A CA 1
ATOM 646 C C . MET A 1 89 ? -6.36503 58.34282 76.49363 1.000 89.14048 83 MET A C 1
ATOM 647 O O . MET A 1 89 ? -5.48442 58.08566 75.66936 1.000 87.52663 83 MET A O 1
ATOM 649 N N . GLU A 1 93 ? -4.20507 52.17223 6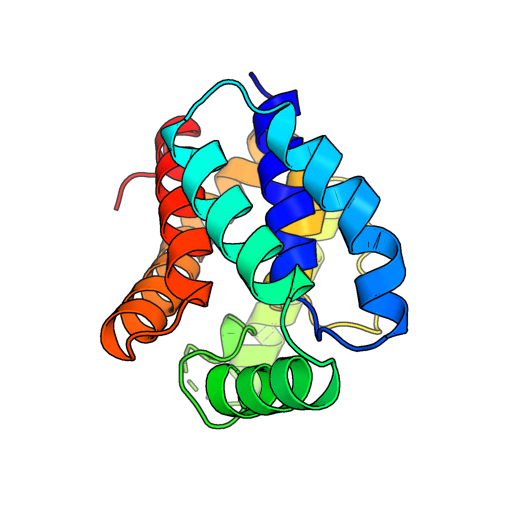7.85859 1.000 89.64757 87 GLU A N 1
ATOM 650 C CA . GLU A 1 93 ? -3.14670 52.89976 68.55103 1.000 80.35014 87 GLU A CA 1
ATOM 651 C C . GLU A 1 93 ? -2.46056 51.99402 69.56697 1.000 68.71696 87 GLU A C 1
ATOM 652 O O . GLU A 1 93 ? -1.98492 52.44881 70.60622 1.000 64.13340 87 GLU A O 1
ATOM 658 N N . GLN A 1 94 ? -2.40671 50.70217 69.24173 1.000 65.13400 88 GLN A N 1
ATOM 659 C CA . GLN A 1 94 ? -1.88117 49.70771 70.17268 1.000 63.77901 88 GLN A CA 1
ATOM 660 C C . GLN A 1 94 ? -0.41292 49.95702 70.50722 1.000 61.58774 88 GLN A C 1
ATOM 661 O O . GLN A 1 94 ? -0.01074 49.83329 71.66738 1.000 60.36858 88 GLN A O 1
ATOM 667 N N . ARG A 1 95 ? 0.40057 50.30436 69.50504 1.000 62.82738 89 ARG A N 1
ATOM 668 C CA . ARG A 1 95 ? 1.83795 50.48195 69.71144 1.000 57.14281 89 ARG A CA 1
ATOM 669 C C . ARG A 1 95 ? 2.13454 51.59211 70.71132 1.000 55.98913 89 ARG A C 1
ATOM 670 O O . ARG A 1 95 ? 2.95197 51.41364 71.62100 1.000 53.54021 89 ARG A O 1
ATOM 678 N N . GLU A 1 96 ? 1.49010 52.74846 70.55218 1.000 57.03545 90 GLU A N 1
ATOM 679 C CA . GLU A 1 96 ? 1.68980 53.83773 71.49808 1.000 57.33231 90 GLU A CA 1
ATOM 680 C C . GLU A 1 96 ? 1.20545 53.44795 72.89087 1.000 60.27030 90 GLU A C 1
ATOM 681 O O . GLU A 1 96 ? 1.86124 53.75875 73.89228 1.000 60.78233 90 GLU A O 1
ATOM 687 N N . ARG A 1 97 ? 0.06129 52.76668 72.97191 1.000 63.26163 91 ARG A N 1
ATOM 688 C CA . ARG A 1 97 ? -0.39651 52.21708 74.24503 1.000 61.37709 91 ARG A CA 1
ATOM 689 C C . ARG A 1 97 ? 0.68964 51.37094 74.89249 1.000 57.01506 91 ARG A C 1
ATOM 690 O O . ARG A 1 97 ? 1.02960 51.56166 76.06628 1.000 58.10652 91 ARG A O 1
ATOM 698 N N . GLY A 1 98 ? 1.25523 50.43329 74.13005 1.000 52.55588 92 GLY A N 1
ATOM 699 C CA . GLY A 1 98 ? 2.27774 49.55974 74.67424 1.000 55.72678 92 GLY A CA 1
ATOM 700 C C . GLY A 1 98 ? 3.51772 50.29679 75.12860 1.000 59.06734 92 GLY A C 1
ATOM 701 O O . GLY A 1 98 ? 4.13721 49.91576 76.12764 1.000 60.23998 92 GLY A O 1
ATOM 702 N N . ILE A 1 99 ? 3.89781 51.35651 74.41098 1.000 59.28246 93 ILE A N 1
ATOM 703 C CA . ILE A 1 99 ? 5.03023 52.17320 74.83801 1.000 53.31391 93 ILE A CA 1
ATOM 704 C C . ILE A 1 99 ? 4.73273 52.82364 76.18124 1.000 55.17571 93 ILE A C 1
ATOM 705 O O . ILE A 1 99 ? 5.56692 52.81266 77.09547 1.000 57.07155 93 ILE A O 1
ATOM 710 N N . GLU A 1 100 ? 3.53518 53.39991 76.32060 1.000 53.90892 94 GLU A N 1
ATOM 711 C CA . GLU A 1 100 ? 3.15271 53.97142 77.60415 1.000 55.43700 94 GLU A CA 1
ATOM 712 C C . GLU A 1 100 ? 3.15837 52.90534 78.69479 1.000 57.21139 94 GLU A C 1
ATOM 713 O O . GLU A 1 100 ? 3.63303 53.15202 79.80654 1.000 60.69598 94 GLU A O 1
ATOM 719 N N . LEU A 1 101 ? 2.67206 51.70048 78.38383 1.000 59.09870 95 LEU A N 1
ATOM 720 C CA . LEU A 1 101 ? 2.65801 50.62816 79.37507 1.000 60.83956 95 LEU A CA 1
ATOM 721 C C . LEU A 1 101 ? 4.06412 50.24795 79.81975 1.000 62.54913 95 LEU A C 1
ATOM 722 O O . LEU A 1 101 ? 4.27180 49.91528 80.99173 1.000 67.12492 95 LEU A O 1
ATOM 727 N N . VAL A 1 102 ? 5.03676 50.27787 78.90545 1.000 61.42666 96 VAL A N 1
ATOM 728 C CA . VAL A 1 102 ? 6.42532 50.02754 79.28779 1.000 58.78196 96 VAL A CA 1
ATOM 729 C C . VAL A 1 102 ? 6.89158 51.07274 80.28988 1.000 55.89783 96 VAL A C 1
ATOM 730 O O . VAL A 1 102 ? 7.52973 50.75411 81.30188 1.000 60.33623 96 VAL A O 1
ATOM 734 N N . ALA A 1 103 ? 6.57304 52.33664 80.02605 1.000 49.66567 97 ALA A N 1
ATOM 735 C CA . ALA A 1 103 ? 7.03405 53.41113 80.89175 1.000 55.21921 97 ALA A CA 1
ATOM 736 C C . ALA A 1 103 ? 6.33566 53.36602 82.24473 1.000 62.16545 97 ALA A C 1
ATOM 737 O O . ALA A 1 103 ? 6.95839 53.61753 83.28524 1.000 68.62139 97 ALA A O 1
ATOM 739 N N . LEU A 1 104 ? 5.03810 53.06110 82.25060 1.000 59.89123 98 LEU A N 1
ATOM 740 C CA . LEU A 1 104 ? 4.31191 52.98438 83.50974 1.000 59.12221 98 LEU A CA 1
ATOM 741 C C . LEU A 1 104 ? 4.85591 51.862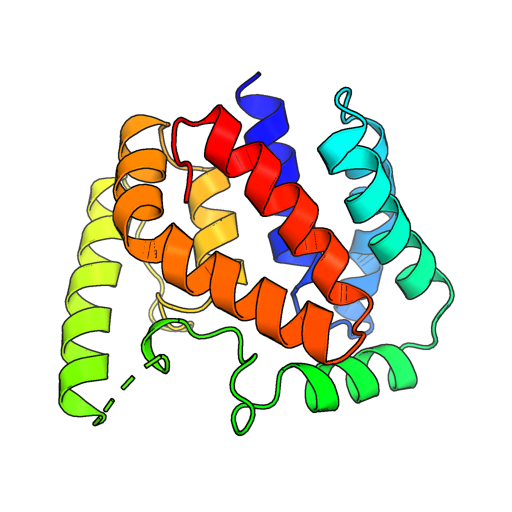34 84.38280 1.000 59.99551 98 LEU A C 1
ATOM 742 O O . LEU A 1 104 ? 5.05572 52.04362 85.58778 1.000 61.37673 98 LEU A O 1
ATOM 747 N N . LYS A 1 105 ? 5.13129 50.70426 83.78257 1.000 60.11861 99 LYS A N 1
ATOM 748 C CA . LYS A 1 105 ? 5.68017 49.58773 84.54067 1.000 62.10202 99 LYS A CA 1
ATOM 749 C C . LYS A 1 105 ? 7.02423 49.94356 85.16307 1.000 68.52811 99 LYS A C 1
ATOM 750 O O . LYS A 1 105 ? 7.31020 49.55550 86.30129 1.000 78.26953 99 LYS A O 1
ATOM 756 N N . ALA A 1 106 ? 7.85878 50.69284 84.44184 1.000 65.59307 100 ALA A N 1
ATOM 757 C CA . ALA A 1 106 ? 9.13886 51.10315 85.00766 1.000 63.17325 100 ALA A CA 1
ATOM 758 C C . ALA A 1 106 ? 8.95852 52.06520 86.17537 1.000 68.07335 100 ALA A C 1
ATOM 759 O O . ALA A 1 106 ? 9.76874 52.06281 87.10976 1.000 73.05442 100 ALA A O 1
ATOM 761 N N . ARG A 1 107 ? 7.91463 52.89573 86.14495 1.000 64.03444 101 ARG A N 1
ATOM 762 C CA . ARG A 1 107 ? 7.67402 53.79891 87.26474 1.000 65.59942 101 ARG A CA 1
ATOM 763 C C . ARG A 1 107 ? 7.28288 53.03190 88.52129 1.000 73.83251 101 ARG A C 1
ATOM 764 O O . ARG A 1 107 ? 7.69344 53.39580 89.62860 1.000 78.93742 101 ARG A O 1
ATOM 772 N N . TYR A 1 108 ? 6.48272 51.97516 88.37160 1.000 73.53494 102 TYR A N 1
ATOM 773 C CA . TYR A 1 108 ? 6.11216 51.15419 89.51915 1.000 75.96504 102 TYR A CA 1
ATOM 774 C C . TYR A 1 108 ? 7.34454 50.55701 90.18546 1.000 81.48969 102 TYR A C 1
ATOM 775 O O . TYR A 1 108 ? 7.47145 50.56902 91.41512 1.000 84.69577 102 TYR A O 1
ATOM 784 N N . GLU A 1 109 ? 8.26867 50.02925 89.38618 1.000 86.51703 103 GLU A N 1
ATOM 785 C CA . GLU A 1 109 ? 9.49370 49.48437 89.95002 1.000 90.67871 103 GLU A CA 1
ATOM 786 C C . GLU A 1 109 ? 10.38818 50.56074 90.54692 1.000 93.97872 103 GLU A C 1
ATOM 787 O O . GLU A 1 109 ? 11.26059 50.23628 91.35910 1.000 99.92674 103 GLU A O 1
ATOM 793 N N . ALA A 1 110 ? 10.17581 51.82834 90.18894 1.000 89.71112 104 ALA A N 1
ATOM 794 C CA . ALA A 1 110 ? 10.93783 52.91884 90.78131 1.000 87.82543 104 ALA A CA 1
ATOM 795 C C . ALA A 1 110 ? 10.55928 53.17322 92.23255 1.000 91.29373 104 ALA A C 1
ATOM 796 O O . ALA A 1 110 ? 11.34665 53.78043 92.96558 1.000 95.30605 104 ALA A O 1
ATOM 798 N N . ALA A 1 111 ? 9.37716 52.73452 92.65939 1.000 87.93876 105 ALA A N 1
ATOM 799 C CA . ALA A 1 111 ? 8.96338 52.83603 94.05065 1.000 88.36430 105 ALA A CA 1
ATOM 800 C C . ALA A 1 111 ? 9.21191 51.55303 94.82700 1.000 93.34360 105 ALA A C 1
ATOM 801 O O . ALA A 1 111 ? 8.85369 51.48034 96.00730 1.000 102.92402 105 ALA A O 1
ATOM 803 N N . GLY A 1 112 ? 9.81195 50.54661 94.19525 1.000 92.71888 106 GLY A N 1
ATOM 804 C CA . GLY A 1 112 ? 10.10078 49.28732 94.84986 1.000 100.44697 106 GLY A CA 1
ATOM 805 C C . GLY A 1 112 ? 8.95522 48.30088 94.77005 1.000 105.92303 106 GLY A C 1
ATOM 806 O O . GLY A 1 112 ? 8.55429 47.72527 95.78700 1.000 117.66382 106 GLY A O 1
ATOM 807 N N . PHE A 1 113 ? 8.41836 48.09547 93.56976 1.000 105.92137 107 PHE A N 1
ATOM 808 C CA . PHE A 1 113 ? 7.30006 47.17811 93.38043 1.000 107.77797 107 PHE A CA 1
ATOM 809 C C . PHE A 1 113 ? 7.44691 46.49369 92.03418 1.000 107.11341 107 PHE A C 1
ATOM 810 O O . PHE A 1 113 ? 7.49964 47.16136 90.99721 1.000 102.01888 107 PHE A O 1
ATOM 818 N N . ALA A 1 114 ? 7.51175 45.16778 92.05445 1.000 110.04176 108 ALA A N 1
ATOM 819 C CA . ALA A 1 114 ? 7.62822 44.37719 90.83656 1.000 106.73425 108 ALA A CA 1
ATOM 820 C C . ALA A 1 114 ? 6.23587 44.20020 90.24517 1.000 99.36337 108 ALA A C 1
ATOM 821 O O . ALA A 1 114 ? 5.40923 43.46130 90.78944 1.000 98.07302 108 ALA A O 1
ATOM 823 N N . VAL A 1 115 ? 5.96927 44.88839 89.13605 1.000 96.95720 109 VAL A N 1
ATOM 824 C CA . VAL A 1 115 ? 4.67834 44.74021 88.48277 1.000 95.96324 109 VAL A CA 1
ATOM 825 C C . VAL A 1 115 ? 4.57393 43.33714 87.90457 1.000 101.89545 109 VAL A C 1
ATOM 826 O O . VAL A 1 115 ? 5.46741 42.87160 87.18650 1.000 104.41569 109 VAL A O 1
ATOM 828 N N . SER A 1 116 ? 3.49438 42.64334 88.24940 1.000 105.54694 110 SER A N 1
ATOM 829 C CA . SER A 1 116 ? 3.25337 41.31311 87.71617 1.000 107.92908 110 SER A CA 1
ATOM 830 C C . SER A 1 116 ? 2.81335 41.39660 86.26092 1.000 110.08115 110 SER A C 1
ATOM 831 O O . SER A 1 116 ? 2.08962 42.30905 85.85517 1.000 110.04801 110 SER A O 1
ATOM 834 N N . ASP A 1 117 ? 3.26489 40.43364 85.46456 1.000 114.53310 111 ASP A N 1
ATOM 835 C CA . ASP A 1 117 ? 2.82690 40.34526 84.07376 1.000 112.97901 111 ASP A CA 1
ATOM 836 C C . ASP A 1 117 ? 1.52571 39.56993 83.94447 1.000 116.94349 111 ASP A C 1
ATOM 837 O O . ASP A 1 117 ? 1.39198 38.69508 83.08427 1.000 120.47948 111 ASP A O 1
ATOM 839 N N . HIS A 1 118 ? 0.55759 39.85825 84.81387 1.000 115.46893 112 HIS A N 1
ATOM 840 C CA . HIS A 1 118 ? -0.78319 39.30104 84.70777 1.000 116.49061 112 HIS A CA 1
ATOM 841 C C . HIS A 1 118 ? -1.87796 40.35506 84.71589 1.000 109.05187 112 HIS A C 1
ATOM 842 O O . HIS A 1 118 ? -3.02153 40.02866 84.37477 1.000 111.94477 112 HIS A O 1
ATOM 849 N N . GLU A 1 119 ? -1.57911 41.59577 85.08834 1.000 98.93506 113 GLU A N 1
ATOM 850 C CA . GLU A 1 119 ? -2.51374 42.69616 84.92829 1.000 91.53870 113 GLU A CA 1
ATOM 851 C C . GLU A 1 119 ? -1.80035 43.84408 84.23068 1.000 83.52731 113 GLU A C 1
ATOM 852 O O . GLU A 1 119 ? -0.58185 44.00270 84.34365 1.000 84.81274 113 GLU A O 1
ATOM 858 N N . LEU A 1 120 ? -2.56228 44.61707 83.49005 1.000 76.33105 114 LEU A N 1
ATOM 859 C CA . LEU A 1 120 ? -1.97706 45.74836 82.80004 1.000 73.15666 114 LEU A CA 1
ATOM 860 C C . LEU A 1 120 ? -1.71120 46.88348 83.78827 1.000 73.53856 114 LEU A C 1
ATOM 861 O O . LEU A 1 120 ? -2.53871 47.15546 84.66066 1.000 74.72379 114 LEU A O 1
ATOM 866 N N . PRO A 1 121 ? -0.56156 47.55328 83.67164 1.000 72.33011 115 PRO A N 1
ATOM 867 C CA . PRO A 1 121 ? -0.22826 48.61481 84.63483 1.000 71.37005 115 PRO A CA 1
ATOM 868 C C . PRO A 1 121 ? -1.16497 49.80736 84.59572 1.000 67.90904 115 PRO A C 1
ATOM 869 O O . PRO A 1 121 ? -1.20177 50.56643 85.57200 1.000 70.27406 115 PRO A O 1
ATOM 873 N N . ASP A 1 122 ? -1.90342 50.01976 83.51049 1.000 60.08525 116 ASP A N 1
ATOM 874 C CA . ASP A 1 122 ? -2.81010 51.15478 83.43332 1.000 57.23298 116 ASP A CA 1
ATOM 875 C C . ASP A 1 122 ? -4.18234 50.85931 84.02538 1.000 58.41295 116 ASP A C 1
ATOM 876 O O . ASP A 1 122 ? -5.08731 51.69165 83.90546 1.000 57.54566 116 ASP A O 1
ATOM 881 N N . TYR A 1 123 ? -4.35960 49.69930 84.64935 1.000 58.37948 117 TYR A N 1
ATOM 882 C CA . TYR A 1 123 ? -5.64668 49.33958 85.22920 1.000 50.13916 117 TYR A CA 1
ATOM 883 C C . TYR A 1 123 ? -5.85612 50.13039 86.51465 1.000 57.30907 117 TYR A C 1
ATOM 884 O O . TYR A 1 123 ? -5.06873 50.00522 87.45859 1.000 54.96532 117 TYR A O 1
ATOM 893 N N . LEU A 1 124 ? -6.91224 50.94838 86.55010 1.000 49.63926 118 LEU A N 1
ATOM 894 C CA . LEU A 1 124 ? -7.08533 51.88271 87.66250 1.000 50.84221 118 LEU A CA 1
ATOM 895 C C . LEU A 1 124 ? -7.08012 51.20232 89.02081 1.000 57.50319 118 LEU A C 1
ATOM 896 O O . LEU A 1 124 ? -6.36181 51.68084 89.91431 1.000 62.70818 118 LEU A O 1
ATOM 901 N N . PRO A 1 125 ? -7.84457 50.13055 89.26725 1.000 59.43976 119 PRO A N 1
ATOM 902 C CA . PRO A 1 125 ? -7.77718 49.51560 90.60458 1.000 56.47322 119 PRO A CA 1
ATOM 903 C C . PRO A 1 125 ? -6.37630 49.05961 90.96802 1.000 53.10675 119 PRO A C 1
ATOM 904 O O . PRO A 1 125 ? -5.98773 49.13272 92.13637 1.000 55.97108 119 PRO A O 1
ATOM 908 N N . LEU A 1 126 ? -5.59389 48.61009 89.98949 1.000 52.84115 120 LEU A N 1
ATOM 909 C CA . LEU A 1 126 ? -4.21121 48.24769 90.26884 1.000 54.04985 120 LEU A CA 1
ATOM 910 C C . LEU A 1 126 ? -3.40463 49.47174 90.67407 1.000 57.48621 120 LEU A C 1
ATOM 911 O O . LEU A 1 126 ? -2.71448 49.46145 91.70085 1.0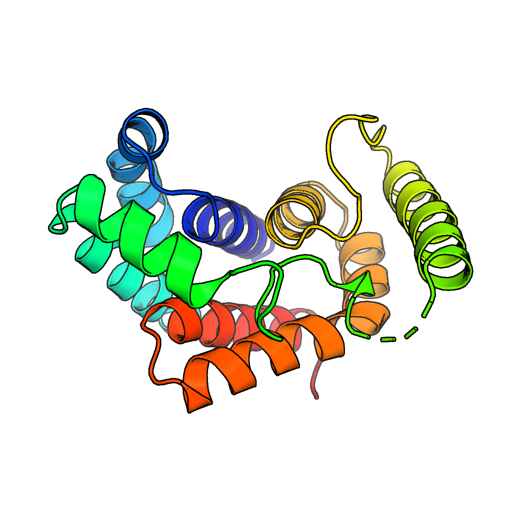00 65.08495 120 LEU A O 1
ATOM 916 N N . MET A 1 127 ? -3.48104 50.53901 89.87546 1.000 51.46496 121 MET A N 1
ATOM 917 C CA . MET A 1 127 ? -2.75428 51.76369 90.19829 1.000 51.30598 121 MET A CA 1
ATOM 918 C C . MET A 1 127 ? -3.13011 52.29294 91.57778 1.000 50.60331 121 MET A C 1
ATOM 919 O O . MET A 1 127 ? -2.26406 52.75267 92.33244 1.000 51.82086 121 MET A O 1
ATOM 924 N N . LEU A 1 128 ? -4.41969 52.25572 91.91656 1.000 51.06041 122 LEU A N 1
ATOM 925 C CA . LEU A 1 128 ? -4.84666 52.72449 93.22792 1.000 54.07401 122 LEU A CA 1
ATOM 926 C C . LEU A 1 128 ? -4.22012 51.89602 94.33974 1.000 61.03128 122 LEU A C 1
ATOM 927 O O . LEU A 1 128 ? -3.75411 52.44437 95.34721 1.000 67.47841 122 LEU A O 1
ATOM 932 N N . GLU A 1 129 ? -4.20609 50.57137 94.17418 1.000 59.05927 123 GLU A N 1
ATOM 933 C CA . GLU A 1 129 ? -3.59002 49.70161 95.16954 1.000 58.09602 123 GLU A CA 1
ATOM 934 C C . GLU A 1 129 ? -2.10873 50.02014 95.32846 1.000 60.27472 123 GLU A C 1
ATOM 935 O O . GLU A 1 129 ? -1.58375 50.03430 96.44707 1.000 67.99113 123 GLU A O 1
ATOM 941 N N . TRP A 1 130 ? -1.42255 50.29201 94.21952 1.000 54.98705 124 TRP A N 1
ATOM 942 C CA . TRP A 1 130 ? -0.00961 50.64748 94.28955 1.000 59.93793 124 TRP A CA 1
ATOM 943 C C . TRP A 1 130 ? 0.19605 51.92930 95.08891 1.000 60.78861 124 TRP A C 1
ATOM 944 O O . TRP A 1 130 ? 1.14373 52.03762 95.87654 1.000 64.35214 124 TRP A O 1
ATOM 955 N N . MET A 1 131 ? -0.69203 52.90941 94.90861 1.000 58.10592 125 MET A N 1
ATOM 956 C CA . MET A 1 131 ? -0.53736 54.18814 95.59590 1.000 60.37028 125 MET A CA 1
ATOM 957 C C . MET A 1 131 ? -0.70850 54.05135 97.10557 1.000 65.18969 125 MET A C 1
ATOM 958 O O . MET A 1 131 ? -0.14220 54.84494 97.86742 1.000 68.77081 125 MET A O 1
ATOM 963 N N . ALA A 1 132 ? -1.47780 53.05719 97.55596 1.000 63.28204 126 ALA A N 1
ATOM 964 C CA . ALA A 1 132 ? -1.60449 52.80159 98.98448 1.000 62.02848 126 ALA A CA 1
ATOM 965 C C . ALA A 1 132 ? -0.31557 52.27161 99.59568 1.000 62.46222 126 ALA A C 1
ATOM 966 O O . ALA A 1 132 ? -0.13769 52.37012 100.81307 1.000 64.70904 126 ALA A O 1
ATOM 968 N N . TYR A 1 133 ? 0.58490 51.71484 98.78567 1.000 63.71604 127 TYR A N 1
ATOM 969 C CA . TYR A 1 133 ? 1.84022 51.17219 99.29077 1.000 68.51473 127 TYR A CA 1
ATOM 970 C C . TYR A 1 133 ? 3.04469 52.06217 99.01769 1.000 71.36431 127 TYR A C 1
ATOM 971 O O . TYR A 1 133 ? 4.09832 51.85337 99.62922 1.000 78.01701 127 TYR A O 1
ATOM 980 N N . ALA A 1 134 ? 2.92933 53.02169 98.10964 1.000 65.48049 128 ALA A N 1
ATOM 981 C CA . ALA A 1 134 ? 4.07615 53.79934 97.67445 1.000 68.12468 128 ALA A CA 1
ATOM 982 C C . ALA A 1 134 ? 4.23422 55.05876 98.51431 1.000 71.29622 128 ALA A C 1
ATOM 983 O O . ALA A 1 134 ? 3.27919 55.57253 99.10135 1.000 70.85479 128 ALA A O 1
ATOM 985 N N . ASP A 1 135 ? 5.46227 55.56435 98.54597 1.000 79.25773 129 ASP A N 1
ATOM 986 C CA . ASP A 1 135 ? 5.74771 56.79337 99.26757 1.000 83.00383 129 ASP A CA 1
ATOM 987 C C . ASP A 1 135 ? 5.01480 57.97102 98.63874 1.000 81.42440 129 ASP A C 1
ATOM 988 O O . ASP A 1 135 ? 4.68559 57.96424 97.45131 1.000 79.18791 129 ASP A O 1
ATOM 993 N N . GLN A 1 136 ? 4.75475 58.98890 99.46232 1.000 84.21071 130 GLN A N 1
ATOM 994 C CA . GLN A 1 136 ? 4.05945 60.17876 98.98607 1.000 81.17948 130 GLN A CA 1
ATOM 995 C C . GLN A 1 136 ? 4.72804 60.75103 97.74393 1.000 83.77660 130 GLN A C 1
ATOM 996 O O . GLN A 1 136 ? 4.04680 61.15996 96.79721 1.000 86.84344 130 GLN A O 1
ATOM 998 N N . GLU A 1 137 ? 6.06337 60.77227 97.72013 1.000 82.50407 131 GLU A N 1
ATOM 999 C CA . GLU A 1 137 ? 6.77181 61.34202 96.57901 1.000 80.08838 131 GLU A CA 1
ATOM 1000 C C . GLU A 1 137 ? 6.41207 60.61291 95.28834 1.000 78.33296 131 GLU A C 1
ATOM 1001 O O . GLU A 1 137 ? 6.01267 61.23899 94.29883 1.000 78.32046 131 GLU A O 1
ATOM 1003 N N . HIS A 1 138 ? 6.52608 59.28227 95.28655 1.000 75.84418 132 HIS A N 1
ATOM 1004 C CA . HIS A 1 138 ? 6.22195 58.51575 94.08134 1.000 69.87053 132 HIS A CA 1
ATOM 1005 C C . HIS A 1 138 ? 4.74054 58.57120 93.74624 1.000 67.14919 132 HIS A C 1
ATOM 1006 O O . HIS A 1 138 ? 4.36729 58.69579 92.57443 1.000 66.35867 132 HIS A O 1
ATOM 1013 N N . THR A 1 139 ? 3.88314 58.47662 94.75868 1.000 66.33016 133 THR A N 1
ATOM 1014 C CA . THR A 1 139 ? 2.44850 58.55733 94.51616 1.000 68.26741 133 THR A CA 1
ATOM 1015 C C . THR A 1 139 ? 2.06209 59.90065 93.91169 1.000 73.88038 133 THR A C 1
ATOM 1016 O O . THR A 1 139 ? 1.26364 59.96282 92.96939 1.000 71.83800 133 THR A O 1
ATOM 1020 N N . THR A 1 140 ? 2.62752 60.98805 94.43268 1.000 78.57354 134 THR A N 1
ATOM 1021 C CA . THR A 1 140 ? 2.27985 62.30650 93.91917 1.000 78.29397 134 THR A CA 1
ATOM 1022 C C . THR A 1 140 ? 2.79145 62.49676 92.49602 1.000 74.96207 134 THR A C 1
ATOM 1023 O O . THR A 1 140 ? 2.07917 63.04369 91.64612 1.000 75.76321 134 THR A O 1
ATOM 1027 N N . ALA A 1 141 ? 4.01358 62.03784 92.21106 1.000 71.42261 135 ALA A N 1
ATOM 1028 C CA . ALA A 1 141 ? 4.54295 62.14771 90.85467 1.000 70.40001 135 ALA A CA 1
ATOM 1029 C C . ALA A 1 141 ? 3.65221 61.40969 89.86593 1.000 66.56741 135 ALA A C 1
ATOM 1030 O O . ALA A 1 141 ? 3.33067 61.92811 88.79264 1.000 69.41627 135 ALA A O 1
ATOM 1032 N N . LEU A 1 142 ? 3.23053 60.19784 90.22071 1.000 64.75172 136 LEU A N 1
ATOM 1033 C CA . LEU A 1 142 ? 2.30846 59.46695 89.36286 1.000 64.33431 136 LEU A CA 1
ATOM 1034 C C . LEU A 1 142 ? 0.98720 60.21144 89.21105 1.000 65.11972 136 LEU A C 1
ATOM 1035 O O . LEU A 1 142 ? 0.44677 60.31516 88.10205 1.000 63.10008 136 LEU A O 1
ATOM 1040 N N . LEU A 1 143 ? 0.46023 60.74265 90.31735 1.000 64.19805 137 LEU A N 1
ATOM 1041 C CA . LEU A 1 143 ? -0.81860 61.44527 90.28403 1.000 62.76570 137 LEU A CA 1
ATOM 1042 C C . LEU A 1 143 ? -0.77880 62.63638 89.33959 1.000 66.67365 137 LEU A C 1
ATOM 1043 O O . LEU A 1 143 ? -1.70845 62.84248 88.55018 1.000 66.05285 137 LEU A O 1
ATOM 1048 N N . ALA A 1 144 ? 0.28341 63.44246 89.42092 1.000 68.43854 138 ALA A N 1
ATOM 1049 C CA . ALA A 1 144 ? 0.40900 64.60133 88.54445 1.000 73.36373 138 ALA A CA 1
ATOM 1050 C C . ALA A 1 144 ? 0.25318 64.22310 87.07873 1.000 68.04372 138 ALA A C 1
ATOM 1051 O O . ALA A 1 144 ? -0.24912 65.02046 86.28189 1.000 66.72413 138 ALA A O 1
ATOM 1053 N N . ASP A 1 145 ? 0.64758 63.00550 86.70955 1.000 65.42468 139 ASP A N 1
ATOM 1054 C CA . ASP A 1 145 ? 0.52760 62.58482 85.32051 1.000 69.78292 139 ASP A CA 1
ATOM 1055 C C . ASP A 1 145 ? -0.84413 61.99126 85.00177 1.000 66.86118 139 ASP A C 1
ATOM 1056 O O . ASP A 1 145 ? -1.36317 62.21303 83.90410 1.000 67.95547 139 ASP A O 1
ATOM 1061 N N . TYR A 1 146 ? -1.45661 61.25396 85.92360 1.000 56.59840 140 TYR A N 1
ATOM 1062 C CA . TYR A 1 146 ? -2.66611 60.51113 85.59881 1.000 65.81462 140 TYR A CA 1
ATOM 1063 C C . TYR A 1 146 ? -3.93512 61.02850 86.26363 1.000 62.74915 140 TYR A C 1
ATOM 1064 O O . TYR A 1 146 ? -5.01911 60.53579 85.93644 1.000 62.51108 140 TYR A O 1
ATOM 1073 N N . ALA A 1 147 ? -3.84254 62.01539 87.15975 1.000 61.67413 141 ALA A N 1
ATOM 1074 C CA . ALA A 1 147 ? -5.04029 62.56021 87.79262 1.000 62.32499 141 ALA A CA 1
ATOM 1075 C C . ALA A 1 147 ? -6.07785 62.98433 86.76318 1.000 58.77394 141 ALA A C 1
ATOM 1076 O O . ALA A 1 147 ? -7.27756 62.76030 86.95726 1.000 69.50421 141 ALA A O 1
ATOM 1078 N N . GLY A 1 148 ? -5.63703 63.59431 85.66170 1.000 65.31731 142 GLY A N 1
ATOM 1079 C CA . GLY A 1 148 ? -6.57428 64.00901 84.62811 1.000 68.05427 142 GLY A CA 1
ATOM 1080 C C . GLY A 1 148 ? -7.32925 62.84087 84.01973 1.000 69.03998 142 GLY A C 1
ATOM 1081 O O . GLY A 1 148 ? -8.53760 62.92124 83.78670 1.000 69.21660 142 GLY A O 1
ATOM 1082 N N . HIS A 1 149 ? -6.61955 61.74183 83.74433 1.000 70.82240 143 HIS A N 1
ATOM 1083 C CA . HIS A 1 149 ? -7.27924 60.52865 83.26655 1.000 70.04716 143 HIS A CA 1
ATOM 1084 C C . HIS A 1 149 ? -8.34621 60.08166 84.25103 1.000 67.92943 143 HIS A C 1
ATOM 1085 O O . HIS A 1 149 ? -9.47798 59.76370 83.86848 1.000 70.04644 143 HIS A O 1
ATOM 1092 N N . ILE A 1 150 ? -7.99090 60.05224 85.53527 1.000 64.42456 144 ILE A N 1
ATOM 1093 C CA . ILE A 1 150 ? -8.89660 59.53897 86.55081 1.000 58.09479 144 ILE A CA 1
ATOM 1094 C C . ILE A 1 150 ? -10.11879 60.43470 86.68108 1.000 59.60108 144 ILE A C 1
ATOM 1095 O O . ILE A 1 150 ? -11.25649 59.95189 86.69136 1.000 62.23229 144 ILE A O 1
ATOM 1100 N N . ARG A 1 151 ? -9.91092 61.75050 8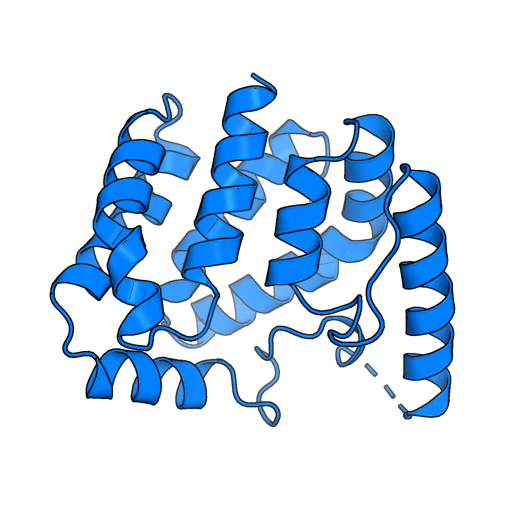6.74763 1.000 62.02571 145 ARG A N 1
ATOM 1101 C CA . ARG A 1 151 ? -11.04004 62.66743 86.87436 1.000 70.85407 145 ARG A CA 1
ATOM 1102 C C . ARG A 1 151 ? -11.98921 62.55778 85.68834 1.000 75.99508 145 ARG A C 1
ATOM 1103 O O . ARG A 1 151 ? -13.20948 62.66751 85.85168 1.000 79.91431 145 ARG A O 1
ATOM 1111 N N . GLU A 1 152 ? -11.45644 62.33711 84.48604 1.000 76.71435 146 GLU A N 1
ATOM 1112 C CA . GLU A 1 152 ? -12.33477 62.25408 83.32520 1.000 78.76317 146 GLU A CA 1
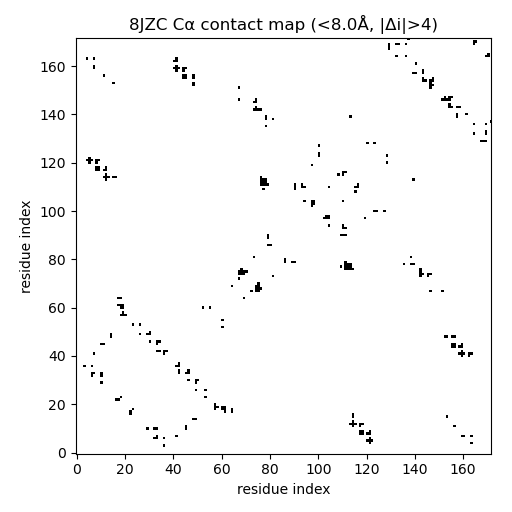ATOM 1113 C C . GLU A 1 152 ? -13.22040 61.01723 83.39495 1.000 74.19227 146 GLU A C 1
ATOM 1114 O O . GLU A 1 152 ? -14.38585 61.05776 82.98064 1.000 81.91229 146 GLU A O 1
ATOM 1120 N N . ILE A 1 153 ? -12.68561 59.91095 83.91491 1.000 62.81494 147 ILE A N 1
ATOM 1121 C CA . ILE A 1 153 ? -13.50173 58.71887 84.12629 1.000 64.90713 147 ILE A CA 1
ATOM 1122 C C . ILE A 1 153 ? -14.65156 59.03299 85.07361 1.000 68.59922 147 ILE A C 1
ATOM 1123 O O . ILE A 1 153 ? -15.79225 58.60453 84.86358 1.000 73.49587 147 ILE A O 1
ATOM 1128 N N . GLY A 1 154 ? -14.36660 59.78543 86.13578 1.000 67.26337 148 GLY A N 1
ATOM 1129 C CA . GLY A 1 154 ? -15.42904 60.18615 87.04168 1.000 68.69738 148 GLY A CA 1
ATOM 1130 C C . GLY A 1 154 ? -16.47569 61.04369 86.35589 1.000 72.67531 148 GLY A C 1
ATOM 1131 O O . GLY A 1 154 ? -17.67937 60.81715 86.50627 1.000 75.46323 148 GLY A O 1
ATOM 1132 N N . ASP A 1 155 ? -16.02759 62.03572 85.57996 1.000 68.26538 149 ASP A N 1
ATOM 1133 C CA . ASP A 1 155 ? -16.96931 62.92192 84.90468 1.000 72.82806 149 ASP A CA 1
ATOM 1134 C C . ASP A 1 155 ? -17.82071 62.15826 83.90226 1.000 76.16252 149 ASP A C 1
ATOM 1135 O O . ASP A 1 155 ? -18.99380 62.48679 83.69102 1.000 82.20397 149 ASP A O 1
ATOM 1140 N N . ARG A 1 156 ? -17.24700 61.14302 83.26146 1.000 72.08970 150 ARG A N 1
ATOM 1141 C CA . ARG A 1 156 ? -18.04731 60.32972 82.35925 1.000 73.12258 150 ARG A CA 1
ATOM 1142 C C . ARG A 1 156 ? -19.04548 59.48849 83.13919 1.000 73.45277 150 ARG A C 1
ATOM 1143 O O . ARG A 1 156 ? -20.22846 59.42583 82.78255 1.000 78.92675 150 ARG A O 1
ATOM 1151 N N . LEU A 1 157 ? -18.59509 58.86538 84.23051 1.000 66.37153 151 LEU A N 1
ATOM 1152 C CA . LEU A 1 157 ? -19.51421 58.14661 85.10359 1.000 65.62194 151 LEU A CA 1
ATOM 1153 C C . LEU A 1 157 ? -20.58830 59.07423 85.65644 1.000 71.70581 151 LEU A C 1
ATOM 1154 O O . LEU A 1 157 ? -21.76984 58.71326 85.69779 1.000 73.60790 151 LEU A O 1
ATOM 1159 N N . ALA A 1 158 ? -20.19635 60.27396 86.09099 1.000 74.35721 152 ALA A N 1
ATOM 1160 C CA . ALA A 1 158 ? -21.17140 61.21451 86.62970 1.000 75.14038 152 ALA A CA 1
ATOM 1161 C C . ALA A 1 158 ? -22.17662 61.62717 85.56575 1.000 81.75675 152 ALA A C 1
ATOM 1162 O O . ALA A 1 158 ? -23.37491 61.75029 85.84663 1.000 84.93122 152 ALA A O 1
ATOM 1164 N N . ALA A 1 159 ? -21.70623 61.83524 84.33190 1.000 84.80680 153 ALA A N 1
ATOM 1165 C CA . ALA A 1 159 ? -22.59135 62.19159 83.22936 1.000 86.79849 153 ALA A CA 1
ATOM 1166 C C . ALA A 1 159 ? -23.51278 61.04670 82.83383 1.000 88.53488 153 ALA A C 1
ATOM 1167 O O . ALA A 1 159 ? -24.56278 61.28995 82.22961 1.000 96.13816 153 ALA A O 1
ATOM 1169 N N . ALA A 1 160 ? -23.13989 59.81032 83.14833 1.000 85.40153 154 ALA A N 1
ATOM 1170 C CA . ALA A 1 160 ? -23.98637 58.65108 82.90907 1.000 84.61275 154 ALA A CA 1
ATOM 1171 C C . ALA A 1 160 ? -24.86448 58.30813 84.10479 1.000 83.47519 154 ALA A C 1
ATOM 1172 O O . ALA A 1 160 ? -25.59847 57.31703 84.05104 1.000 83.24613 154 ALA A O 1
ATOM 1174 N N . GLY A 1 161 ? -24.80259 59.09461 85.17446 1.000 79.16434 155 GLY A N 1
ATOM 1175 C CA . GLY A 1 161 ? -25.59754 58.81418 86.35932 1.000 80.06515 155 GLY A CA 1
ATOM 1176 C C . GLY A 1 161 ? -25.25353 57.50405 87.03466 1.000 78.11395 155 GLY A C 1
ATOM 1177 O O . GLY A 1 161 ? -26.15019 56.81321 87.53282 1.000 82.82544 155 GLY A O 1
ATOM 1178 N N . SER A 1 162 ? -23.96902 57.13983 87.05942 1.000 73.91418 156 SER A N 1
ATOM 1179 C CA . SER A 1 162 ? -23.57189 55.89294 87.70361 1.000 71.64847 156 SER A CA 1
ATOM 1180 C C . SER A 1 162 ? -23.25795 56.12649 89.17705 1.000 73.84385 156 SER A C 1
ATOM 1181 O O . SER A 1 162 ? -22.57575 57.09811 89.52173 1.000 76.27434 156 SER A O 1
ATOM 1184 N N . PRO A 1 163 ? -23.74037 55.23889 90.04671 1.000 74.16565 157 PRO A N 1
ATOM 1185 C CA . PRO A 1 163 ? -23.37264 55.33405 91.46678 1.000 73.97502 157 PRO A CA 1
ATOM 1186 C C . PRO A 1 163 ? -21.87480 55.24794 91.70058 1.000 72.96435 157 PRO A C 1
ATOM 1187 O O . PRO A 1 163 ? -21.39480 55.73042 92.73296 1.000 74.74041 157 PRO A O 1
ATOM 1191 N N . TYR A 1 164 ? -21.12138 54.65607 90.77089 1.000 69.22465 158 TYR A N 1
ATOM 1192 C CA . TYR A 1 164 ? -19.67399 54.57014 90.91359 1.000 65.58151 158 TYR A CA 1
ATOM 1193 C C . TYR A 1 164 ? -18.99055 55.92982 90.83000 1.000 66.57735 158 TYR A C 1
ATOM 1194 O O . TYR A 1 164 ? -17.83522 56.05365 91.24593 1.000 69.53796 158 TYR A O 1
ATOM 1203 N N . ALA A 1 165 ? -19.66386 56.94928 90.30230 1.000 65.99613 159 ALA A N 1
ATOM 1204 C CA . ALA A 1 165 ? -19.03339 58.25891 90.20630 1.000 65.34225 159 ALA A CA 1
ATOM 1205 C C . ALA A 1 165 ? -18.71116 58.84662 91.57559 1.000 67.61579 159 ALA A C 1
ATOM 1206 O O . ALA A 1 165 ? -17.79803 59.67211 91.68183 1.000 71.89308 159 ALA A O 1
ATOM 1208 N N . GLN A 1 166 ? -19.43407 58.43925 92.62366 1.000 64.32003 160 GLN A N 1
ATOM 1209 C CA . GLN A 1 166 ? -19.17517 58.97624 93.95665 1.000 66.94715 160 GLN A CA 1
ATOM 1210 C C . GLN A 1 166 ? -17.76767 58.64087 94.42143 1.000 64.99994 160 GLN A C 1
ATOM 1211 O O . GLN A 1 166 ? -17.11496 59.45805 95.07960 1.000 67.48862 160 GLN A O 1
ATOM 1217 N N . LEU A 1 167 ? -17.29000 57.43554 94.10236 1.000 60.38024 161 LEU A N 1
ATOM 1218 C CA . LEU A 1 167 ? -15.92285 57.06829 94.44914 1.000 61.28598 161 LEU A CA 1
ATOM 1219 C C . LEU A 1 167 ? -14.92817 58.08717 93.91935 1.000 69.10216 161 LEU A C 1
ATOM 1220 O O . LEU A 1 167 ? -13.93939 58.40363 94.59100 1.000 73.01168 161 LEU A O 1
ATOM 1225 N N . PHE A 1 168 ? -15.18987 58.63471 92.73522 1.000 68.23202 162 PHE A N 1
ATOM 1226 C CA . PHE A 1 168 ? -14.27598 59.59882 92.14446 1.000 64.62703 162 PHE A CA 1
ATOM 1227 C C . PHE A 1 168 ? -14.34809 60.95048 92.83545 1.000 65.95376 162 PHE A C 1
ATOM 1228 O O . PHE A 1 168 ? -13.32944 61.63855 92.93458 1.000 66.57065 162 PHE A O 1
ATOM 1236 N N . ASP A 1 169 ? -15.51768 61.33251 93.34686 1.000 73.27215 163 ASP A N 1
ATOM 1237 C CA . ASP A 1 169 ? -15.58538 62.50521 94.21334 1.000 79.70152 163 ASP A CA 1
ATOM 1238 C C . ASP A 1 169 ? -14.60769 62.37823 95.36998 1.000 76.38388 163 ASP A C 1
ATOM 1239 O O . ASP A 1 169 ? -13.92433 63.34244 95.72990 1.000 82.07117 163 ASP A O 1
ATOM 1244 N N . ALA A 1 170 ? -14.51523 61.18623 95.95502 1.000 69.87089 164 ALA A N 1
ATOM 1245 C CA . ALA A 1 170 ? -13.56632 60.98118 97.03920 1.000 68.54487 164 ALA A CA 1
ATOM 1246 C C . ALA A 1 170 ? -12.12912 60.99486 96.53862 1.000 67.49282 164 ALA A C 1
ATOM 1247 O O . ALA A 1 170 ? -11.24217 61.52000 97.22027 1.000 69.49944 164 ALA A O 1
ATOM 1249 N N . LEU A 1 171 ? -11.87239 60.42310 95.36346 1.000 65.27328 165 LEU A N 1
ATOM 1250 C CA . LEU A 1 171 ? -10.53070 60.52038 94.79715 1.000 68.64573 165 LEU A CA 1
ATOM 1251 C C . LEU A 1 171 ? -10.13239 61.97542 94.57425 1.000 76.77997 165 LEU A C 1
ATOM 1252 O O . LEU A 1 171 ? -8.98991 62.35863 94.85254 1.000 77.79204 165 LEU A O 1
ATOM 1257 N N . ASN A 1 172 ? -11.06332 62.80279 94.08769 1.000 80.92501 166 ASN A N 1
ATOM 1258 C CA . ASN A 1 172 ? -10.77917 64.22258 93.90152 1.000 86.58981 166 ASN A CA 1
ATOM 1259 C C . ASN A 1 172 ? -10.25187 64.83925 95.18587 1.000 85.74138 166 ASN A C 1
ATOM 1260 O O . ASN A 1 172 ? -9.12883 65.35326 95.23108 1.000 86.94890 166 ASN A O 1
ATOM 1265 N N . HIS A 1 173 ? -11.05943 64.77641 96.24957 1.000 83.74227 167 HIS A N 1
ATOM 1266 C CA . HIS A 1 173 ? -10.67117 65.37747 97.52000 1.000 84.42938 167 HIS A CA 1
ATOM 1267 C C . HIS A 1 173 ? -9.34315 64.82168 98.00996 1.000 79.86822 167 HIS A C 1
ATOM 1268 O O . HIS A 1 173 ? -8.50000 65.56916 98.51709 1.000 85.43420 167 HIS A O 1
ATOM 1275 N N . THR A 1 174 ? -9.13456 63.51342 97.86209 1.000 74.53642 168 THR A N 1
ATOM 1276 C CA . THR A 1 174 ? -7.86163 62.92752 98.26426 1.000 76.77428 168 THR A CA 1
ATOM 1277 C C . THR A 1 174 ? -6.71403 63.50639 97.45021 1.000 82.60885 168 THR A C 1
ATOM 1278 O O . THR A 1 174 ? -5.64902 63.81686 97.99642 1.000 87.96118 168 THR A O 1
ATOM 1282 N N . PHE A 1 175 ? -6.92180 63.67746 96.14230 1.000 81.31036 169 PHE A N 1
ATOM 1283 C CA . PHE A 1 175 ? -5.85758 64.17840 95.27869 1.000 80.68895 169 PHE A CA 1
ATOM 1284 C C . PHE A 1 175 ? -5.50983 65.62279 95.61218 1.000 88.41712 169 PHE A C 1
ATOM 1285 O O . PHE A 1 175 ? -4.33193 65.96997 95.75471 1.000 93.87186 169 PHE A O 1
ATOM 1293 N N . THR A 1 176 ? -6.52267 66.48323 95.73437 1.000 87.63361 170 THR A N 1
ATOM 1294 C CA . THR A 1 176 ? -6.26385 67.87412 96.08755 1.000 90.77337 170 THR A CA 1
ATOM 1295 C C . THR A 1 176 ? -5.55013 67.97378 97.43164 1.000 90.61848 170 THR A C 1
ATOM 1296 O O . THR A 1 176 ? -4.75589 68.89256 97.65582 1.000 92.36390 170 THR A O 1
ATOM 1300 N N . GLN A 1 177 ? -5.81089 67.02471 98.33495 1.000 89.67535 171 GLN A N 1
ATOM 1301 C CA . GLN A 1 177 ? -5.09075 66.98817 99.60197 1.000 93.83401 171 GLN A CA 1
ATOM 1302 C C . GLN A 1 177 ? -3.62101 66.64575 99.41077 1.000 93.01363 171 GLN A C 1
ATOM 1303 O O . GLN A 1 177 ? -2.77744 67.10055 100.18924 1.000 99.21327 171 GLN A O 1
ATOM 1309 N N . LEU A 1 178 ? -3.29036 65.84480 98.39979 1.000 88.23599 172 LEU A N 1
ATOM 1310 C CA . LEU A 1 178 ? -1.89007 65.54654 98.12671 1.000 89.74309 172 LEU A CA 1
ATOM 1311 C C . LEU A 1 178 ? -1.20292 66.62924 97.30526 1.000 91.82296 172 LEU A C 1
ATOM 1312 O O . LEU A 1 178 ? 0.00697 66.52937 97.07562 1.000 88.96749 172 LEU A O 1
ATOM 1317 N N . GLY A 1 179 ? -1.93181 67.64923 96.87340 1.000 98.25795 173 GLY A N 1
ATOM 1318 C CA . GLY A 1 179 ? -1.39066 68.71298 96.06245 1.000 104.84653 173 GLY A CA 1
ATOM 1319 C C . GLY A 1 179 ? -1.71429 68.65660 94.57113 1.000 102.89689 173 GLY A C 1
ATOM 1320 O O . GLY A 1 179 ? -0.97371 69.25067 93.77862 1.000 105.85102 173 GLY A O 1
ATOM 1321 N N . VAL A 1 180 ? -2.78417 67.97940 94.17386 1.000 99.04290 174 VAL A N 1
ATOM 1322 C CA . VAL A 1 180 ? -3.12198 67.79409 92.76396 1.000 96.29716 174 VAL A CA 1
ATOM 1323 C C . VAL A 1 180 ? -4.51864 68.37039 92.55636 1.000 103.26010 174 VAL A C 1
ATOM 1324 O O . VAL A 1 180 ? -5.53082 67.69837 92.77475 1.000 104.52400 174 VAL A O 1
ATOM 1328 N N . THR A 1 181 ? -4.57966 69.62142 92.12087 1.000 108.13612 175 THR A N 1
ATOM 1329 C CA . THR A 1 181 ? -5.81964 70.28123 91.75626 1.000 113.52960 175 THR A CA 1
ATOM 1330 C C . THR A 1 181 ? -5.97482 70.32228 90.23841 1.000 119.61398 175 THR A C 1
ATOM 1331 O O . THR A 1 181 ? -4.98542 70.44512 89.50841 1.000 122.91065 175 THR A O 1
ATOM 1333 N N . PRO A 1 182 ? -7.20905 70.20963 89.71963 1.000 119.70825 176 PRO A N 1
ATOM 1334 C CA . PRO A 1 182 ? -7.44495 70.26153 88.26796 1.000 117.35573 176 PRO A CA 1
ATOM 1335 C C . PRO A 1 182 ? -7.28090 71.66609 87.68331 1.000 120.39139 176 PRO A C 1
ATOM 1336 O O . PRO A 1 182 ? -7.30069 71.82664 86.46054 1.000 120.73955 176 PRO A O 1
#